Protein AF-A0A075KHK9-F1 (afdb_monomer_lite)

Radius of gyration: 20.4 Å; chains: 1; bounding box: 48×37×60 Å

pLDDT: mean 90.2, std 10.15, range [50.06, 98.31]

Structure (mmCIF, N/CA/C/O backbone):
data_AF-A0A075KHK9-F1
#
_entry.id   AF-A0A075KHK9-F1
#
loop_
_atom_site.group_PDB
_atom_site.id
_atom_site.type_symbol
_atom_site.label_atom_id
_atom_site.label_alt_id
_atom_site.label_comp_id
_atom_site.label_asym_id
_atom_site.label_entity_id
_atom_site.label_seq_id
_atom_site.pdbx_PDB_ins_code
_atom_site.Cartn_x
_atom_site.Cartn_y
_atom_site.Cartn_z
_atom_site.occupancy
_atom_site.B_iso_or_equiv
_atom_site.auth_seq_id
_atom_site.auth_comp_id
_atom_site.auth_asym_id
_atom_site.auth_atom_id
_atom_site.pdbx_PDB_model_num
ATOM 1 N N . MET A 1 1 ? -0.599 -3.038 -11.905 1.00 94.25 1 MET A N 1
ATOM 2 C CA . MET A 1 1 ? 0.008 -4.297 -12.374 1.00 94.25 1 MET A CA 1
ATOM 3 C C . MET A 1 1 ? 0.543 -5.056 -11.180 1.00 94.25 1 MET A C 1
ATOM 5 O O . MET A 1 1 ? 1.266 -4.478 -10.366 1.00 94.25 1 MET A O 1
ATOM 9 N N . LYS A 1 2 ? 0.221 -6.346 -11.103 1.00 96.31 2 LYS A N 1
ATOM 10 C CA . LYS A 1 2 ? 0.663 -7.258 -10.047 1.00 96.31 2 LYS A CA 1
ATOM 11 C C . LYS A 1 2 ? 1.317 -8.484 -10.666 1.00 96.31 2 LYS A C 1
ATOM 13 O O . LYS A 1 2 ? 0.835 -9.026 -11.661 1.00 96.31 2 LYS A O 1
ATOM 18 N N . ILE A 1 3 ? 2.416 -8.914 -10.074 1.00 96.44 3 ILE A N 1
ATOM 19 C CA . ILE A 1 3 ? 3.226 -10.038 -10.539 1.00 96.44 3 ILE A CA 1
ATOM 20 C C . ILE A 1 3 ? 3.495 -10.978 -9.376 1.00 96.44 3 ILE A C 1
ATOM 22 O O . ILE A 1 3 ? 3.516 -10.541 -8.232 1.00 96.44 3 ILE A O 1
ATOM 26 N N . LYS A 1 4 ? 3.714 -12.256 -9.648 1.00 96.31 4 LYS A N 1
ATOM 27 C CA . LYS A 1 4 ? 4.001 -13.257 -8.624 1.00 96.31 4 LYS A CA 1
ATOM 28 C C . LYS A 1 4 ? 5.329 -13.919 -8.902 1.00 96.31 4 LYS A C 1
ATOM 30 O O . LYS A 1 4 ? 5.620 -14.288 -10.035 1.00 96.31 4 LYS A O 1
ATOM 35 N N . TYR A 1 5 ? 6.152 -14.020 -7.867 1.00 95.25 5 TYR A N 1
ATOM 36 C CA . TYR A 1 5 ? 7.482 -14.599 -7.988 1.00 95.25 5 TYR A CA 1
ATOM 37 C C . TYR A 1 5 ? 7.379 -16.120 -8.155 1.00 95.25 5 TYR A C 1
ATOM 39 O O . TYR A 1 5 ? 6.752 -16.801 -7.338 1.00 95.25 5 TYR A O 1
ATOM 47 N N . ILE A 1 6 ? 7.954 -16.645 -9.240 1.00 92.62 6 ILE A N 1
ATOM 48 C CA . ILE A 1 6 ? 7.853 -18.066 -9.626 1.00 92.62 6 ILE A CA 1
ATOM 49 C C . ILE A 1 6 ? 9.203 -18.767 -9.719 1.00 92.62 6 ILE A C 1
ATOM 51 O O . ILE A 1 6 ? 9.243 -19.993 -9.791 1.00 92.62 6 ILE A O 1
ATOM 55 N N . ASP A 1 7 ? 10.295 -18.010 -9.758 1.00 78.50 7 ASP A N 1
ATOM 56 C CA . ASP A 1 7 ? 11.614 -18.578 -9.982 1.00 78.50 7 ASP A CA 1
ATOM 57 C C . ASP A 1 7 ? 12.292 -18.941 -8.653 1.00 78.50 7 ASP A C 1
ATOM 59 O O . ASP A 1 7 ? 12.221 -18.214 -7.672 1.00 78.50 7 ASP A O 1
ATOM 63 N N . SER A 1 8 ? 12.964 -20.084 -8.616 1.00 63.59 8 SER A N 1
ATOM 64 C CA . SER A 1 8 ? 13.770 -20.541 -7.487 1.00 63.59 8 SER A CA 1
ATOM 65 C C . SER A 1 8 ? 15.160 -20.976 -7.948 1.00 63.59 8 SER A C 1
ATOM 67 O O . SER A 1 8 ? 15.730 -21.894 -7.358 1.00 63.59 8 SER A O 1
ATOM 69 N N . ASN A 1 9 ? 15.703 -20.350 -9.004 1.00 63.59 9 ASN A N 1
ATOM 70 C CA . ASN A 1 9 ? 17.004 -20.623 -9.642 1.00 63.59 9 ASN A CA 1
ATOM 71 C C . ASN A 1 9 ? 18.247 -20.508 -8.716 1.00 63.59 9 ASN A C 1
ATOM 73 O O . ASN A 1 9 ? 19.363 -20.280 -9.181 1.00 63.59 9 ASN A O 1
ATOM 77 N N . GLY A 1 10 ? 18.092 -20.658 -7.398 1.00 57.44 10 GLY A N 1
ATOM 78 C CA . GLY A 1 10 ? 19.170 -20.781 -6.420 1.00 57.44 10 GLY A CA 1
ATOM 79 C C . GLY A 1 10 ? 19.895 -19.475 -6.110 1.00 57.44 10 GLY A C 1
ATOM 80 O O . GLY A 1 10 ? 20.864 -19.493 -5.357 1.00 57.44 10 GLY A O 1
ATOM 81 N N . LYS A 1 11 ? 19.450 -18.346 -6.674 1.00 67.62 11 LYS A N 1
ATOM 82 C CA . LYS A 1 11 ? 19.928 -17.019 -6.279 1.00 67.62 11 LYS A CA 1
ATOM 83 C C . LYS A 1 11 ? 19.169 -16.571 -5.038 1.00 67.62 11 LYS A C 1
ATOM 85 O O . LYS A 1 11 ? 17.941 -16.550 -5.049 1.00 67.62 11 LYS A O 1
ATOM 90 N N . GLU A 1 12 ? 19.904 -16.189 -4.000 1.00 68.75 12 GLU A N 1
ATOM 91 C CA . GLU A 1 12 ? 19.343 -15.465 -2.862 1.00 68.75 12 GLU A CA 1
ATOM 92 C C . GLU A 1 12 ? 18.825 -14.113 -3.365 1.00 68.75 12 GLU A C 1
ATOM 94 O O . GLU A 1 12 ? 19.591 -13.196 -3.666 1.00 68.75 12 GLU A O 1
ATOM 99 N N . LEU A 1 13 ? 17.509 -14.032 -3.544 1.00 84.31 13 LEU A N 1
ATOM 100 C CA . LEU A 1 13 ? 16.782 -12.798 -3.795 1.00 84.31 13 LEU A CA 1
ATOM 101 C C . LEU A 1 13 ? 15.923 -12.523 -2.565 1.00 84.31 13 LEU A C 1
ATOM 103 O O . LEU A 1 13 ? 15.376 -13.455 -1.978 1.00 84.31 13 LEU A O 1
ATOM 107 N N . ASN A 1 14 ? 15.745 -11.248 -2.221 1.00 92.00 14 ASN A N 1
ATOM 108 C CA . ASN A 1 14 ? 14.880 -10.824 -1.112 1.00 92.00 14 ASN A CA 1
ATOM 109 C C . ASN A 1 14 ? 13.402 -10.869 -1.545 1.00 92.00 14 ASN A C 1
ATOM 111 O O . ASN A 1 14 ? 12.681 -9.877 -1.456 1.00 92.00 14 ASN A O 1
ATOM 115 N N . LEU A 1 15 ? 12.995 -12.003 -2.125 1.00 92.56 15 LEU A N 1
ATOM 116 C CA . LEU A 1 15 ? 11.676 -12.290 -2.669 1.00 92.56 15 LEU A CA 1
ATOM 117 C C . LEU A 1 15 ? 11.212 -13.666 -2.188 1.00 92.56 15 LEU A C 1
ATOM 119 O O . LEU A 1 15 ? 11.899 -14.674 -2.358 1.00 92.56 15 LEU A O 1
ATOM 123 N N . THR A 1 16 ? 10.008 -13.710 -1.642 1.00 92.25 16 THR A N 1
ATOM 124 C CA . THR A 1 16 ? 9.354 -14.913 -1.147 1.00 92.25 16 THR A CA 1
ATOM 125 C C . THR A 1 16 ? 8.685 -15.633 -2.308 1.00 92.25 16 THR A C 1
ATOM 127 O O . THR A 1 16 ? 7.884 -15.053 -3.048 1.00 92.25 16 THR A O 1
ATOM 130 N N . LEU A 1 17 ? 9.006 -16.917 -2.479 1.00 92.62 17 LEU A N 1
ATOM 131 C CA . LEU A 1 17 ? 8.424 -17.746 -3.533 1.00 92.62 17 LEU A CA 1
ATOM 132 C C . LEU A 1 17 ? 6.891 -17.721 -3.456 1.00 92.62 17 LEU A C 1
ATOM 134 O O . LEU A 1 17 ? 6.313 -17.849 -2.380 1.00 92.62 17 LEU A O 1
ATOM 138 N N . HIS A 1 18 ? 6.243 -17.553 -4.608 1.00 92.38 18 HIS A N 1
ATOM 139 C CA . HIS A 1 18 ? 4.790 -17.452 -4.769 1.00 92.38 18 HIS A CA 1
ATOM 140 C C . HIS A 1 18 ? 4.114 -16.226 -4.146 1.00 92.38 18 HIS A C 1
ATOM 142 O O . HIS A 1 18 ? 2.893 -16.105 -4.257 1.00 92.38 18 HIS A O 1
ATOM 148 N N . LYS A 1 19 ? 4.872 -15.287 -3.573 1.00 92.69 19 LYS A N 1
ATOM 149 C CA . LYS A 1 19 ? 4.326 -14.006 -3.133 1.00 92.69 19 LYS A CA 1
ATOM 150 C C . LYS A 1 19 ? 4.042 -13.095 -4.330 1.00 92.69 19 LYS A C 1
ATOM 152 O O . LYS A 1 19 ? 4.795 -13.070 -5.310 1.00 92.69 19 LYS A O 1
ATOM 157 N N . SER A 1 20 ? 2.941 -12.356 -4.229 1.00 95.44 20 SER A N 1
ATOM 158 C CA . SER A 1 20 ? 2.556 -11.317 -5.182 1.00 95.44 20 SER A CA 1
ATOM 159 C C . SER A 1 20 ? 3.185 -9.973 -4.813 1.00 95.44 20 SER A C 1
ATOM 161 O O . SER A 1 20 ? 3.276 -9.615 -3.641 1.00 95.44 20 SER A O 1
ATOM 163 N N . TYR A 1 21 ? 3.580 -9.213 -5.827 1.00 96.38 21 TYR A N 1
ATOM 164 C CA . TYR A 1 21 ? 4.214 -7.906 -5.718 1.00 96.38 21 TYR A CA 1
ATOM 165 C C . TYR A 1 21 ? 3.554 -6.923 -6.682 1.00 96.38 21 TYR A C 1
ATOM 167 O O . TYR A 1 21 ? 3.241 -7.261 -7.827 1.00 96.38 21 TYR A O 1
ATOM 175 N N . ILE A 1 22 ? 3.373 -5.685 -6.229 1.00 97.19 22 ILE A N 1
ATOM 176 C CA . ILE A 1 22 ? 2.902 -4.582 -7.070 1.00 97.19 22 ILE A CA 1
ATOM 177 C C . ILE A 1 22 ? 4.103 -3.974 -7.799 1.00 97.19 22 ILE A C 1
ATOM 179 O O . ILE A 1 22 ? 5.141 -3.695 -7.195 1.00 97.19 22 ILE A O 1
ATOM 183 N N . VAL A 1 23 ? 3.961 -3.774 -9.108 1.00 97.50 23 VAL A N 1
ATOM 184 C CA . VAL A 1 23 ? 4.994 -3.154 -9.947 1.00 97.50 23 VAL A CA 1
ATOM 185 C C . VAL A 1 23 ? 4.845 -1.635 -9.890 1.00 97.50 23 VAL A C 1
ATOM 187 O O . VAL A 1 23 ? 3.759 -1.119 -10.133 1.00 97.50 23 VAL A O 1
ATOM 190 N N . PHE A 1 24 ? 5.938 -0.919 -9.620 1.00 97.56 24 PHE A N 1
ATOM 191 C CA . PHE A 1 24 ? 5.999 0.549 -9.629 1.00 97.56 24 PHE A CA 1
ATOM 192 C C . PHE A 1 24 ? 6.528 1.118 -10.947 1.00 97.56 24 PHE A C 1
ATOM 194 O O . PHE A 1 24 ? 6.178 2.233 -11.322 1.00 97.56 24 PHE A O 1
ATOM 201 N N . ALA A 1 25 ? 7.376 0.367 -11.653 1.00 96.12 25 ALA A N 1
ATOM 202 C CA . ALA A 1 25 ? 7.873 0.747 -12.970 1.00 96.12 25 ALA A CA 1
ATOM 203 C C . ALA A 1 25 ? 8.249 -0.477 -13.809 1.00 96.12 25 ALA A C 1
ATOM 205 O O . ALA A 1 25 ? 8.756 -1.473 -13.288 1.00 96.12 25 ALA A O 1
ATOM 206 N N . MET A 1 26 ? 8.049 -0.364 -15.120 1.00 94.69 26 MET A N 1
ATOM 207 C CA . MET A 1 26 ? 8.590 -1.276 -16.124 1.00 94.69 26 MET A CA 1
ATOM 208 C C . MET A 1 26 ? 9.718 -0.578 -16.878 1.00 94.69 26 MET A C 1
ATOM 210 O O . MET A 1 26 ? 9.526 0.513 -17.418 1.00 94.69 26 MET A O 1
ATOM 214 N N . GLU A 1 27 ? 10.886 -1.207 -16.931 1.00 92.25 27 GLU A N 1
ATOM 215 C CA . GLU A 1 27 ? 12.076 -0.669 -17.585 1.00 92.25 27 GLU A CA 1
ATOM 216 C C . GLU A 1 27 ? 12.495 -1.567 -18.745 1.00 92.25 27 GLU A C 1
ATOM 218 O O . GLU A 1 27 ? 12.683 -2.769 -18.569 1.00 92.25 27 GLU A O 1
ATOM 223 N N . PHE A 1 28 ? 12.667 -0.971 -19.924 1.00 89.69 28 PHE A N 1
ATOM 224 C CA . PHE A 1 28 ? 13.007 -1.658 -21.164 1.00 89.69 28 PHE A CA 1
ATOM 225 C C . PHE A 1 28 ? 14.364 -1.172 -21.670 1.00 89.69 28 PHE A C 1
ATOM 227 O O . PHE A 1 28 ? 14.582 0.038 -21.773 1.00 89.69 28 PHE A O 1
ATOM 234 N N . SER A 1 29 ? 15.260 -2.096 -22.023 1.00 83.50 29 SER A N 1
ATOM 235 C CA . SER A 1 29 ? 16.582 -1.784 -22.585 1.00 83.50 29 SER A CA 1
ATOM 236 C C . SER A 1 29 ? 16.831 -2.572 -23.865 1.00 83.50 29 SER A C 1
ATOM 238 O O . SER A 1 29 ? 17.019 -3.783 -23.833 1.00 83.50 29 SER A O 1
ATOM 240 N N . ASN A 1 30 ? 16.892 -1.878 -25.001 1.00 69.94 30 ASN A N 1
ATOM 241 C CA . ASN A 1 30 ? 17.124 -2.458 -26.326 1.00 69.94 30 ASN A CA 1
ATOM 242 C C . ASN A 1 30 ? 18.604 -2.500 -26.736 1.00 69.94 30 ASN A C 1
ATOM 244 O O . ASN A 1 30 ? 18.934 -2.449 -27.921 1.00 69.94 30 ASN A O 1
ATOM 248 N N . ASN A 1 31 ? 19.518 -2.557 -25.765 1.00 63.91 31 ASN A N 1
ATOM 249 C CA . ASN A 1 31 ? 20.934 -2.739 -26.065 1.00 63.91 31 ASN A CA 1
ATOM 250 C C . ASN A 1 31 ? 21.206 -4.213 -26.393 1.00 63.91 31 ASN A C 1
ATOM 252 O O . ASN A 1 31 ? 21.195 -5.081 -25.525 1.00 63.91 31 ASN A O 1
ATOM 256 N N . SER A 1 32 ? 21.475 -4.471 -27.671 1.00 53.25 32 SER A N 1
ATOM 257 C CA . SER A 1 32 ? 21.630 -5.780 -28.320 1.00 53.25 32 SER A CA 1
ATOM 258 C C . SER A 1 32 ? 22.858 -6.607 -27.891 1.00 53.25 32 SER A C 1
ATOM 260 O O . SER A 1 32 ? 23.344 -7.420 -28.673 1.00 53.25 32 SER A O 1
ATOM 262 N N . SER A 1 33 ? 23.413 -6.396 -26.696 1.00 53.84 33 SER A N 1
ATOM 263 C CA . SER A 1 33 ? 24.702 -6.976 -26.285 1.00 53.84 33 SER A CA 1
ATOM 264 C C . SER A 1 33 ? 24.756 -7.534 -24.860 1.00 53.84 33 SER A C 1
ATOM 266 O O . SER A 1 33 ? 25.795 -8.066 -24.476 1.00 53.84 33 SER A O 1
ATOM 268 N N . VAL A 1 34 ? 23.665 -7.502 -24.088 1.00 50.06 34 VAL A N 1
ATOM 269 C CA . VAL A 1 34 ? 23.621 -8.141 -22.762 1.00 50.06 34 VAL A CA 1
ATOM 270 C C . VAL A 1 34 ? 22.380 -9.024 -22.672 1.00 50.06 34 VAL A C 1
ATOM 272 O O . VAL A 1 34 ? 21.254 -8.545 -22.722 1.00 50.06 34 VAL A O 1
ATOM 275 N N . SER A 1 35 ? 22.629 -10.331 -22.625 1.00 51.56 35 SER A N 1
ATOM 276 C CA . SER A 1 35 ? 21.723 -11.428 -22.263 1.00 51.56 35 SER A CA 1
ATOM 277 C C . SER A 1 35 ? 20.336 -11.037 -21.725 1.00 51.56 35 SER A C 1
ATOM 279 O O . SER A 1 35 ? 20.241 -10.550 -20.605 1.00 51.56 35 SER A O 1
ATOM 281 N N . GLY A 1 36 ? 19.277 -11.356 -22.479 1.00 51.38 36 GLY A N 1
ATOM 282 C CA . GLY A 1 36 ? 17.981 -11.876 -21.996 1.00 51.38 36 GLY A CA 1
ATOM 283 C C . GLY A 1 36 ? 17.091 -11.044 -21.056 1.00 51.38 36 GLY A C 1
ATOM 284 O O . GLY A 1 36 ? 15.901 -11.324 -20.981 1.00 51.38 36 GLY A O 1
ATOM 285 N N . GLU A 1 37 ? 17.595 -10.018 -20.377 1.00 62.00 37 GLU A N 1
ATOM 286 C CA . GLU A 1 37 ? 16.864 -9.237 -19.368 1.00 62.00 37 GLU A CA 1
ATOM 287 C C . GLU A 1 37 ? 16.372 -7.904 -19.954 1.00 62.00 37 GLU A C 1
ATOM 289 O O . GLU A 1 37 ? 16.631 -6.826 -19.418 1.00 62.00 37 GLU A O 1
ATOM 294 N N . TYR A 1 38 ? 15.686 -7.980 -21.100 1.00 79.44 38 TYR A N 1
ATOM 295 C CA . TYR A 1 38 ? 15.174 -6.819 -21.847 1.00 79.44 38 TYR A CA 1
ATOM 296 C C . TYR A 1 38 ? 14.177 -5.982 -21.035 1.00 79.44 38 TYR A C 1
ATOM 298 O O . TYR A 1 38 ? 14.082 -4.774 -21.245 1.00 79.44 38 TYR A O 1
ATOM 306 N N . ILE A 1 39 ? 13.450 -6.629 -20.119 1.00 89.31 39 ILE A N 1
ATOM 307 C CA . ILE A 1 39 ? 12.389 -6.036 -19.305 1.00 89.31 39 ILE A CA 1
ATOM 308 C C . ILE A 1 39 ? 12.718 -6.257 -17.835 1.00 89.31 39 ILE A C 1
ATOM 310 O O . ILE A 1 39 ? 12.965 -7.392 -17.412 1.00 89.31 39 ILE A O 1
ATOM 314 N N . LYS A 1 40 ? 12.670 -5.182 -17.053 1.00 92.94 40 LYS A N 1
ATOM 315 C CA . LYS A 1 40 ? 12.768 -5.232 -15.597 1.00 92.94 40 LYS A CA 1
ATOM 316 C C . LYS A 1 40 ? 11.520 -4.650 -14.957 1.00 92.94 40 LYS A C 1
ATOM 318 O O . LYS A 1 40 ? 11.015 -3.618 -15.393 1.00 92.94 40 LYS A O 1
ATOM 323 N N . PHE A 1 41 ? 11.054 -5.307 -13.905 1.00 95.50 41 PHE A N 1
ATOM 324 C CA . PHE A 1 41 ? 10.005 -4.813 -13.029 1.00 95.50 41 PHE A CA 1
ATOM 325 C C . PHE A 1 41 ? 10.632 -4.263 -11.765 1.00 95.50 41 PHE A C 1
ATOM 327 O O . PHE A 1 41 ? 11.371 -4.958 -11.072 1.00 95.50 41 PHE A O 1
ATOM 334 N N . ARG A 1 42 ? 10.333 -3.007 -11.460 1.00 96.75 42 ARG A N 1
ATOM 335 C CA . ARG A 1 42 ? 10.722 -2.392 -10.202 1.00 96.75 42 ARG A CA 1
ATOM 336 C C . ARG A 1 42 ? 9.587 -2.511 -9.203 1.00 96.75 42 ARG A C 1
ATOM 338 O O . ARG A 1 42 ? 8.468 -2.095 -9.492 1.00 96.75 42 ARG A O 1
ATOM 345 N N . LEU A 1 43 ? 9.892 -3.075 -8.045 1.00 97.12 43 LEU A N 1
ATOM 346 C CA . LEU A 1 43 ? 8.940 -3.411 -6.987 1.00 97.12 43 LEU A CA 1
ATOM 347 C C . LEU A 1 43 ? 9.593 -3.218 -5.615 1.00 97.12 43 LEU A C 1
ATOM 349 O O . LEU A 1 43 ? 10.812 -3.052 -5.529 1.00 97.12 43 LEU A O 1
ATOM 353 N N . GLN A 1 44 ? 8.784 -3.246 -4.557 1.00 96.88 44 GLN A N 1
ATOM 354 C CA . GLN A 1 44 ? 9.271 -3.317 -3.180 1.00 96.88 44 GLN A CA 1
ATOM 355 C C . GLN A 1 44 ? 9.486 -4.779 -2.801 1.00 96.88 44 GLN A C 1
ATOM 357 O O . GLN A 1 44 ? 8.551 -5.573 -2.873 1.00 96.88 44 GLN A O 1
ATOM 362 N N . ASN A 1 45 ? 10.714 -5.128 -2.436 1.00 95.19 45 ASN A N 1
ATOM 363 C CA . ASN A 1 45 ? 11.077 -6.483 -2.043 1.00 95.19 45 ASN A CA 1
ATOM 364 C C . ASN A 1 45 ? 10.776 -6.739 -0.550 1.00 95.19 45 ASN A C 1
ATOM 366 O O . ASN A 1 45 ? 10.254 -5.864 0.144 1.00 95.19 45 ASN A O 1
ATOM 370 N N . ASP A 1 46 ? 11.083 -7.935 -0.049 1.00 93.00 46 ASP A N 1
ATOM 371 C CA . ASP A 1 46 ? 10.739 -8.323 1.327 1.00 93.00 46 ASP A CA 1
ATOM 372 C C . ASP A 1 46 ? 11.548 -7.579 2.406 1.00 93.00 46 ASP A C 1
ATOM 374 O O . ASP A 1 46 ? 11.080 -7.469 3.538 1.00 93.00 46 ASP A O 1
ATOM 378 N N . ASP A 1 47 ? 12.682 -6.977 2.028 1.00 93.31 47 ASP A N 1
ATOM 379 C CA . ASP A 1 47 ? 13.496 -6.076 2.862 1.00 93.31 47 ASP A CA 1
ATOM 380 C C . ASP A 1 47 ? 13.067 -4.606 2.728 1.00 93.31 47 ASP A C 1
ATOM 382 O O . ASP A 1 47 ? 13.828 -3.683 3.023 1.00 93.31 47 ASP A O 1
ATOM 386 N N . ASN A 1 48 ? 11.861 -4.360 2.215 1.00 91.62 48 ASN A N 1
ATOM 387 C CA . ASN A 1 48 ? 11.307 -3.033 1.963 1.00 91.62 48 ASN A CA 1
ATOM 388 C C . ASN A 1 48 ? 12.105 -2.164 0.973 1.00 91.62 48 ASN A C 1
ATOM 390 O O . ASN A 1 48 ? 11.816 -0.973 0.849 1.00 91.62 48 ASN A O 1
ATOM 394 N N . SER A 1 49 ? 13.042 -2.737 0.217 1.00 94.75 49 SER A N 1
ATOM 395 C CA . SER A 1 49 ? 13.850 -2.009 -0.765 1.00 94.75 49 SER A CA 1
ATOM 396 C C . SER A 1 49 ? 13.157 -1.936 -2.125 1.00 94.75 49 SER A C 1
ATOM 398 O O . SER A 1 49 ? 12.636 -2.934 -2.625 1.00 94.75 49 SER A O 1
ATOM 400 N N . ILE A 1 50 ? 13.187 -0.760 -2.761 1.00 97.00 50 ILE A N 1
ATOM 401 C CA . ILE A 1 50 ? 12.645 -0.560 -4.113 1.00 97.00 50 ILE A CA 1
ATOM 402 C C . ILE A 1 50 ? 13.740 -0.832 -5.137 1.00 97.00 50 ILE A C 1
ATOM 404 O O . ILE A 1 50 ? 14.630 -0.001 -5.303 1.00 97.00 50 ILE A O 1
ATOM 408 N N . VAL A 1 51 ? 13.704 -1.965 -5.839 1.00 95.12 51 VAL A N 1
ATOM 409 C CA . VAL A 1 51 ? 14.774 -2.362 -6.776 1.00 95.12 51 VAL A CA 1
ATOM 410 C C . VAL A 1 51 ? 14.217 -3.053 -8.030 1.00 95.12 51 VAL A C 1
ATOM 412 O O . VAL A 1 51 ? 13.106 -3.588 -7.994 1.00 95.12 51 VAL A O 1
ATOM 415 N N . PRO A 1 52 ? 14.938 -3.011 -9.170 1.00 94.25 52 PRO A N 1
ATOM 416 C CA . PRO A 1 52 ? 14.498 -3.645 -10.405 1.00 94.25 52 PRO A CA 1
ATOM 417 C C . PRO A 1 52 ? 14.904 -5.125 -10.448 1.00 94.25 52 PRO A C 1
ATOM 419 O O . PRO A 1 52 ? 16.064 -5.468 -10.226 1.00 94.25 52 PRO A O 1
ATOM 422 N N . TYR A 1 53 ? 13.967 -5.986 -10.831 1.00 92.75 53 TYR A N 1
ATOM 423 C CA . TYR A 1 53 ? 14.172 -7.415 -11.051 1.00 92.75 53 TYR A CA 1
ATOM 424 C C . TYR A 1 53 ? 13.851 -7.797 -12.501 1.00 92.75 53 TYR A C 1
ATOM 426 O O . TYR A 1 53 ? 12.953 -7.201 -13.098 1.00 92.75 53 TYR A O 1
ATOM 434 N N . PRO A 1 54 ? 14.539 -8.787 -13.094 1.00 92.06 54 PRO A N 1
ATOM 435 C CA . PRO A 1 54 ? 14.194 -9.294 -14.421 1.00 92.06 54 PRO A CA 1
ATOM 436 C C . PRO A 1 54 ? 12.748 -9.799 -14.480 1.00 92.06 54 PRO A C 1
ATOM 438 O O . PRO A 1 54 ? 12.321 -10.573 -13.625 1.00 92.06 54 PRO A O 1
ATOM 441 N N . ALA A 1 55 ? 12.001 -9.405 -15.514 1.00 92.00 55 ALA A N 1
ATOM 442 C CA . ALA A 1 55 ? 10.601 -9.803 -15.680 1.00 92.00 55 ALA A CA 1
ATOM 443 C C . ALA A 1 55 ? 10.415 -11.327 -15.798 1.00 92.00 55 ALA A C 1
ATOM 445 O O . ALA A 1 55 ? 9.372 -11.849 -15.424 1.00 92.00 55 ALA A O 1
ATOM 446 N N . SER A 1 56 ? 11.441 -12.048 -16.266 1.00 90.69 56 SER A N 1
ATOM 447 C CA . SER A 1 56 ? 11.444 -13.510 -16.403 1.00 90.69 56 SER A CA 1
ATOM 448 C C . SER A 1 56 ? 11.315 -14.274 -15.082 1.00 90.69 56 SER A C 1
ATOM 450 O O . SER A 1 56 ? 11.060 -15.472 -15.113 1.00 90.69 56 SER A O 1
ATOM 452 N N . LEU A 1 57 ? 11.504 -13.608 -13.938 1.00 92.12 57 LEU A N 1
ATOM 453 C CA . LEU A 1 57 ? 11.369 -14.218 -12.612 1.00 92.12 57 LEU A CA 1
ATOM 454 C C . LEU A 1 57 ? 9.909 -14.340 -12.145 1.00 92.12 57 LEU A C 1
ATOM 456 O O . LEU A 1 57 ? 9.651 -14.902 -11.077 1.00 92.12 57 LEU A O 1
ATOM 460 N N . PHE A 1 58 ? 8.962 -13.780 -12.902 1.00 94.00 58 PHE A N 1
ATOM 461 C CA . PHE A 1 58 ? 7.594 -13.590 -12.445 1.00 94.00 58 PHE A CA 1
ATOM 462 C C . PHE A 1 58 ? 6.552 -14.082 -13.448 1.00 94.00 58 PHE A C 1
ATOM 464 O O . PHE A 1 58 ? 6.737 -13.996 -14.661 1.00 94.00 58 PHE A O 1
ATOM 471 N N . GLU A 1 59 ? 5.409 -14.519 -12.923 1.00 95.94 59 GLU A N 1
ATOM 472 C CA . GLU A 1 59 ? 4.155 -14.618 -13.671 1.00 95.94 59 GLU A CA 1
ATOM 473 C C . GLU A 1 59 ? 3.313 -13.351 -13.460 1.00 95.94 59 GLU A C 1
ATOM 475 O O . GLU A 1 59 ? 3.380 -12.712 -12.407 1.00 95.94 59 GLU A O 1
ATOM 480 N N . ILE A 1 60 ? 2.515 -12.965 -14.457 1.00 96.06 60 ILE A N 1
ATOM 481 C CA . ILE A 1 60 ? 1.603 -11.821 -14.337 1.00 96.06 60 ILE A CA 1
ATOM 482 C C . ILE A 1 60 ? 0.327 -12.286 -13.630 1.00 96.06 60 ILE A C 1
ATOM 484 O O . ILE A 1 60 ? -0.344 -13.198 -14.102 1.00 96.06 60 ILE A O 1
ATOM 488 N N . VAL A 1 61 ? -0.010 -11.635 -12.514 1.00 96.31 61 VAL A N 1
ATOM 489 C CA . VAL A 1 61 ? -1.257 -11.860 -11.758 1.00 96.31 61 VAL A CA 1
ATOM 490 C C . VAL A 1 61 ? -2.341 -10.874 -12.193 1.00 96.31 61 VAL A C 1
ATOM 492 O O . VAL A 1 61 ? -3.512 -11.227 -12.272 1.00 96.31 61 VAL A O 1
ATOM 495 N N . SER A 1 62 ? -1.944 -9.634 -12.474 1.00 95.38 62 SER A N 1
ATOM 496 C CA . SER A 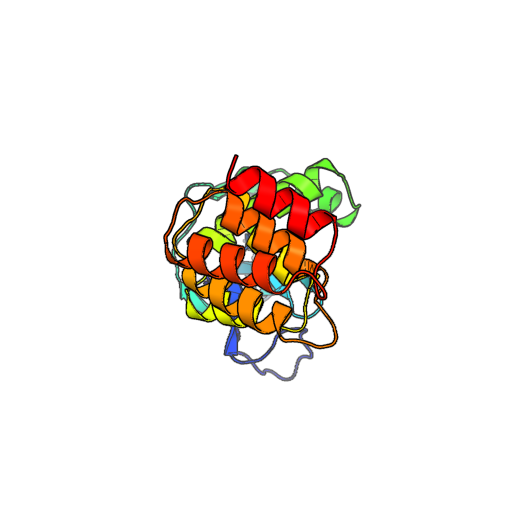1 62 ? -2.805 -8.554 -12.959 1.00 95.38 62 SER A CA 1
ATOM 497 C C . SER A 1 62 ? -2.010 -7.723 -13.959 1.00 95.38 62 SER A C 1
ATOM 499 O O . SER A 1 62 ? -0.974 -7.152 -13.608 1.00 95.38 62 SER A O 1
ATOM 501 N N . ASP A 1 63 ? -2.482 -7.656 -15.202 1.00 93.44 63 ASP A N 1
ATOM 502 C CA . ASP A 1 63 ? -1.899 -6.862 -16.290 1.00 93.44 63 ASP A CA 1
ATOM 503 C C . ASP A 1 63 ? -2.460 -5.431 -16.358 1.00 93.44 63 ASP A C 1
ATOM 505 O O . ASP A 1 63 ? -2.049 -4.634 -17.205 1.00 93.44 63 ASP A O 1
ATOM 509 N N . LYS A 1 64 ? -3.359 -5.073 -15.433 1.00 92.56 64 LYS A N 1
ATOM 510 C CA . LYS A 1 64 ? -3.934 -3.734 -15.319 1.00 92.56 64 LYS A CA 1
ATOM 511 C C . LYS A 1 64 ? -2.829 -2.698 -15.106 1.00 92.56 64 LYS A C 1
ATOM 513 O O . LYS A 1 64 ? -2.016 -2.807 -14.187 1.00 92.56 64 LYS A O 1
ATOM 518 N N . LEU A 1 65 ? -2.815 -1.655 -15.928 1.00 89.75 65 LEU A N 1
ATOM 519 C CA . LEU A 1 65 ? -2.011 -0.457 -15.688 1.00 89.75 65 LEU A CA 1
ATOM 520 C C . LEU A 1 65 ? -2.897 0.606 -15.037 1.00 89.75 65 LEU A C 1
ATOM 522 O O . LEU A 1 65 ? -4.041 0.789 -15.460 1.00 89.75 65 LEU A O 1
ATOM 526 N N . SER A 1 66 ? -2.381 1.297 -14.018 1.00 91.38 66 SER A N 1
ATOM 527 C CA . SER A 1 66 ? -3.106 2.426 -13.424 1.00 91.38 66 SER A CA 1
ATOM 528 C C . SER A 1 66 ? -3.225 3.557 -14.442 1.00 91.38 66 SER A C 1
ATOM 530 O O . SER A 1 66 ? -2.354 3.739 -15.297 1.00 91.38 66 SER A O 1
ATOM 532 N N . SER A 1 67 ? -4.293 4.347 -14.341 1.00 89.94 67 SER A N 1
ATOM 533 C CA . SER A 1 67 ? -4.543 5.480 -15.238 1.00 89.94 67 SER A CA 1
ATOM 534 C C . SER A 1 67 ? -3.461 6.562 -15.185 1.00 89.94 67 SER A C 1
ATOM 536 O O . SER A 1 67 ? -3.411 7.408 -16.074 1.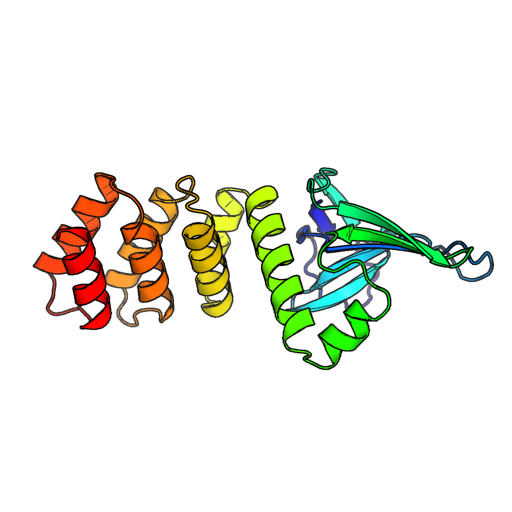00 89.94 67 SER A O 1
ATOM 538 N N . THR A 1 68 ? -2.608 6.559 -14.158 1.00 93.12 68 THR A N 1
ATOM 539 C CA . THR A 1 68 ? -1.488 7.502 -14.021 1.00 93.12 68 THR A CA 1
ATOM 540 C C . THR A 1 68 ? -0.247 7.081 -14.806 1.00 93.12 68 THR A C 1
ATOM 542 O O . THR A 1 68 ? 0.697 7.862 -14.914 1.00 93.12 68 THR A O 1
ATOM 545 N N . TRP A 1 69 ? -0.210 5.863 -15.354 1.00 95.62 69 TRP A N 1
ATOM 546 C CA . TRP A 1 69 ? 0.974 5.341 -16.029 1.00 95.62 69 TRP A CA 1
ATOM 547 C C . TRP A 1 69 ? 1.168 5.994 -17.391 1.00 95.62 69 TRP A C 1
ATOM 549 O O . TRP A 1 69 ? 0.259 6.037 -18.219 1.00 95.62 69 TRP A O 1
ATOM 559 N N . ILE A 1 70 ? 2.395 6.443 -17.647 1.00 95.19 70 ILE A N 1
ATOM 560 C CA . ILE A 1 70 ? 2.797 7.018 -18.926 1.00 95.19 70 ILE A CA 1
ATOM 561 C C . ILE A 1 70 ? 3.999 6.274 -19.499 1.00 95.19 70 ILE A C 1
ATOM 563 O O . ILE A 1 70 ? 4.836 5.736 -18.775 1.00 95.19 70 ILE A O 1
ATOM 567 N N . PHE A 1 71 ? 4.085 6.263 -20.826 1.00 92.31 71 PHE A N 1
ATOM 568 C CA . PHE A 1 71 ? 5.270 5.818 -21.546 1.00 92.31 71 PHE A CA 1
ATOM 569 C C . PHE A 1 71 ? 6.251 6.983 -21.684 1.00 92.31 71 PHE A C 1
ATOM 571 O O . PHE A 1 71 ? 5.878 8.058 -22.158 1.00 92.31 71 PHE A O 1
ATOM 578 N N . ASN A 1 72 ? 7.511 6.758 -21.323 1.00 88.31 72 ASN A N 1
ATOM 579 C CA . ASN A 1 72 ? 8.576 7.738 -21.480 1.00 88.31 72 ASN A CA 1
ATOM 580 C C . ASN A 1 72 ? 9.821 7.098 -22.102 1.00 88.31 72 ASN A C 1
ATOM 582 O O . ASN A 1 72 ? 10.330 6.073 -21.648 1.00 88.31 72 ASN A O 1
ATOM 586 N N . GLN A 1 73 ? 10.324 7.729 -23.158 1.00 84.56 73 GLN A N 1
ATOM 587 C CA . GLN A 1 73 ? 11.569 7.350 -23.801 1.00 84.56 73 GLN A CA 1
ATOM 588 C C . GLN A 1 73 ? 12.732 8.135 -23.178 1.00 84.56 73 GLN A C 1
ATOM 590 O O . GLN A 1 73 ? 12.956 9.295 -23.520 1.00 84.56 73 GLN A O 1
ATOM 595 N N . LYS A 1 74 ? 13.517 7.484 -22.310 1.00 74.94 74 LYS A N 1
ATOM 596 C CA . LYS A 1 74 ? 14.693 8.105 -21.676 1.00 74.94 74 LYS A CA 1
ATOM 597 C C . LYS A 1 74 ? 15.821 8.335 -22.679 1.00 74.94 74 LYS A C 1
ATOM 599 O O . LYS A 1 74 ? 16.472 9.375 -22.679 1.00 74.94 74 LYS A O 1
ATOM 604 N N . THR A 1 75 ? 16.091 7.338 -23.520 1.00 79.38 75 THR A N 1
ATOM 605 C CA . THR A 1 75 ? 17.102 7.406 -24.587 1.00 79.38 75 THR A CA 1
ATOM 606 C C . THR A 1 75 ? 16.622 6.633 -25.813 1.00 79.38 75 THR A C 1
ATOM 608 O O . THR A 1 75 ? 15.572 5.997 -25.793 1.00 79.38 75 THR A O 1
ATOM 611 N N . LYS A 1 76 ? 17.408 6.628 -26.899 1.00 79.56 76 LYS A N 1
ATOM 612 C CA . LYS A 1 76 ? 17.078 5.866 -28.115 1.00 79.56 76 LYS A CA 1
ATOM 613 C C . LYS A 1 76 ? 16.770 4.384 -27.843 1.00 79.56 76 LYS A C 1
ATOM 615 O O . LYS A 1 76 ? 15.954 3.825 -28.561 1.00 79.56 76 LYS A O 1
ATOM 620 N N . ASN A 1 77 ? 17.384 3.788 -26.817 1.00 82.00 77 ASN A N 1
ATOM 621 C CA . ASN A 1 77 ? 17.268 2.359 -26.519 1.00 82.00 77 ASN A CA 1
ATOM 622 C C . ASN A 1 77 ? 16.665 2.059 -25.139 1.00 82.00 77 ASN A C 1
ATOM 624 O O . ASN A 1 77 ? 16.474 0.888 -24.834 1.00 82.00 77 ASN A O 1
ATOM 628 N N . ASN A 1 78 ? 16.385 3.073 -24.315 1.00 83.62 78 ASN A N 1
ATOM 629 C CA . ASN A 1 78 ? 15.862 2.883 -22.964 1.00 83.62 78 ASN A CA 1
ATOM 630 C C . ASN A 1 78 ? 14.494 3.542 -22.830 1.00 83.62 78 ASN A C 1
ATOM 632 O O . ASN A 1 78 ? 14.357 4.747 -23.065 1.00 83.62 78 ASN A O 1
ATOM 636 N N . TYR A 1 79 ? 13.514 2.755 -22.403 1.00 88.88 79 TYR A N 1
ATOM 637 C CA . TYR A 1 79 ? 12.129 3.181 -22.250 1.00 88.88 79 TYR A CA 1
ATOM 638 C C . TYR A 1 79 ? 11.620 2.777 -20.886 1.00 88.88 79 TYR A C 1
ATOM 640 O O . TYR A 1 79 ? 11.998 1.725 -20.371 1.00 88.88 79 TYR A O 1
ATOM 648 N N . TRP A 1 80 ? 10.731 3.586 -20.337 1.00 90.75 80 TRP A N 1
ATOM 649 C CA . TRP A 1 80 ? 10.069 3.301 -19.084 1.00 90.75 80 TRP A CA 1
ATOM 650 C C . TRP A 1 80 ? 8.562 3.436 -19.238 1.00 90.75 80 TRP A C 1
ATOM 652 O O . TRP A 1 80 ? 8.077 4.297 -19.973 1.00 90.75 80 TRP A O 1
ATOM 662 N N . ILE A 1 81 ? 7.829 2.596 -18.518 1.00 93.69 81 ILE A N 1
ATOM 663 C CA . ILE A 1 81 ? 6.399 2.774 -18.291 1.00 93.69 81 ILE A CA 1
ATOM 664 C C . ILE A 1 81 ? 6.202 2.803 -16.779 1.00 93.69 81 ILE A C 1
ATOM 666 O O . ILE A 1 81 ? 6.489 1.818 -16.098 1.00 93.69 81 ILE A O 1
ATOM 670 N N . MET A 1 82 ? 5.786 3.951 -16.257 1.00 95.50 82 MET A N 1
ATOM 671 C CA . MET A 1 82 ? 5.604 4.178 -14.822 1.00 95.50 82 MET A CA 1
ATOM 672 C C . MET A 1 82 ? 4.619 5.334 -14.57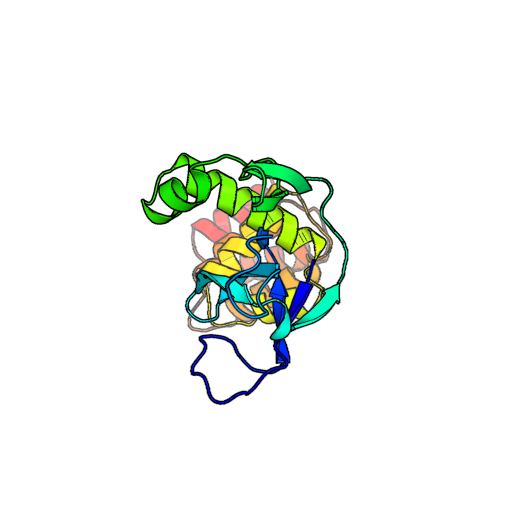9 1.00 95.50 82 MET A C 1
ATOM 674 O O . MET A 1 82 ? 4.335 6.087 -15.515 1.00 95.50 82 MET A O 1
ATOM 678 N N . PRO A 1 83 ? 4.092 5.499 -13.355 1.00 96.75 83 PRO A N 1
ATOM 679 C CA . PRO A 1 83 ? 3.241 6.630 -12.985 1.00 96.75 83 PRO A CA 1
ATOM 680 C C . PRO A 1 83 ? 3.875 7.992 -13.281 1.00 96.75 83 PRO A C 1
ATOM 682 O O . PRO A 1 83 ? 5.064 8.205 -13.033 1.00 96.75 83 PRO A O 1
ATOM 685 N N . MET A 1 84 ? 3.069 8.919 -13.799 1.00 95.88 84 MET A N 1
ATOM 686 C CA . MET A 1 84 ? 3.477 10.259 -14.227 1.00 95.88 84 MET A CA 1
ATOM 687 C C . MET A 1 84 ? 4.263 11.018 -13.150 1.00 95.88 84 MET A C 1
ATOM 689 O O . MET A 1 84 ? 5.249 11.682 -13.461 1.00 95.88 84 MET A O 1
ATOM 693 N N . GLU A 1 85 ? 3.865 10.890 -11.887 1.00 96.00 85 GLU A N 1
ATOM 694 C CA . GLU A 1 85 ? 4.420 11.601 -10.730 1.00 96.00 85 GLU A CA 1
ATOM 695 C C . GLU A 1 85 ? 5.878 11.239 -10.429 1.00 96.00 85 GLU A C 1
ATOM 697 O O . GLU A 1 85 ? 6.607 12.028 -9.822 1.00 96.00 85 GLU A O 1
ATOM 702 N N . ILE A 1 86 ? 6.305 10.053 -10.864 1.00 96.31 86 ILE A N 1
ATOM 703 C CA . ILE A 1 86 ? 7.668 9.545 -10.686 1.00 96.31 86 ILE A CA 1
ATOM 704 C C . ILE A 1 86 ? 8.414 9.408 -12.019 1.00 96.31 86 ILE A C 1
ATOM 706 O O . ILE A 1 86 ? 9.545 8.934 -12.074 1.00 96.31 86 ILE A O 1
ATOM 710 N N . CYS A 1 87 ? 7.798 9.853 -13.116 1.00 93.94 87 CYS A N 1
ATOM 711 C CA . CYS A 1 87 ? 8.305 9.659 -14.465 1.00 93.94 87 CYS A CA 1
ATOM 712 C C . CYS A 1 87 ? 9.213 10.812 -14.935 1.00 93.94 87 CYS A C 1
ATOM 714 O O . CYS A 1 87 ? 8.968 11.437 -15.972 1.00 93.94 87 CYS A O 1
ATOM 716 N N . TYR A 1 88 ? 10.296 11.078 -14.202 1.00 91.69 88 TYR A N 1
ATOM 717 C CA . TYR A 1 88 ? 11.320 12.053 -14.591 1.00 91.69 88 TYR A CA 1
ATOM 718 C C . TYR A 1 88 ? 12.744 11.498 -14.427 1.00 91.69 88 TYR A C 1
ATOM 720 O O . TYR A 1 88 ? 12.981 10.516 -13.729 1.00 91.69 88 TYR A O 1
ATOM 728 N N . ASN A 1 89 ? 13.708 12.098 -15.132 1.00 89.00 89 ASN A N 1
ATOM 729 C CA . ASN A 1 89 ? 15.005 11.465 -15.406 1.00 89.00 89 ASN A CA 1
ATOM 730 C C . ASN A 1 89 ? 15.826 11.078 -14.164 1.00 89.00 89 ASN A C 1
ATOM 732 O O . ASN A 1 89 ? 16.444 10.010 -14.188 1.00 89.00 89 ASN A O 1
ATOM 736 N N . SER A 1 90 ? 15.840 11.929 -13.132 1.00 93.81 90 SER A N 1
ATOM 737 C CA . SER A 1 90 ? 16.593 11.742 -11.884 1.00 93.81 90 SER A CA 1
ATOM 738 C C . SER A 1 90 ? 15.780 11.079 -10.772 1.00 93.81 90 SER A C 1
ATOM 740 O O . SER A 1 90 ? 16.312 10.895 -9.688 1.00 93.81 90 SER A O 1
ATOM 742 N N . PHE A 1 91 ? 14.522 10.682 -11.011 1.00 95.88 91 PHE A N 1
ATOM 743 C CA . PHE A 1 91 ? 13.619 10.268 -9.931 1.00 95.88 91 PHE A CA 1
ATOM 744 C C . PHE A 1 91 ? 14.212 9.205 -9.003 1.00 95.88 91 PHE A C 1
ATOM 746 O O . PHE A 1 91 ? 14.183 9.377 -7.792 1.00 95.88 91 PHE A O 1
ATOM 753 N N . TRP A 1 92 ? 14.776 8.125 -9.553 1.00 95.50 92 TRP A N 1
ATOM 754 C CA . TRP A 1 92 ? 15.359 7.067 -8.723 1.00 95.50 92 TRP A CA 1
ATOM 755 C C . TRP A 1 92 ? 16.584 7.546 -7.942 1.00 95.50 92 TRP A C 1
ATOM 757 O O . TRP A 1 92 ? 16.760 7.133 -6.806 1.00 95.50 92 TRP A O 1
ATOM 767 N N . GLU A 1 93 ? 17.409 8.420 -8.521 1.00 96.88 93 GLU A N 1
ATOM 768 C CA . GLU A 1 93 ? 18.565 9.003 -7.829 1.00 96.88 93 GLU A CA 1
ATOM 769 C C . GLU A 1 93 ? 18.096 9.877 -6.663 1.00 96.88 93 GLU A C 1
ATOM 771 O O . GLU A 1 93 ? 18.549 9.689 -5.540 1.00 96.88 93 GLU A O 1
ATOM 776 N N . ASP A 1 94 ? 17.127 10.756 -6.912 1.00 98.31 94 ASP A N 1
ATOM 777 C CA . ASP A 1 94 ? 16.531 11.620 -5.893 1.00 98.31 94 ASP A CA 1
ATOM 778 C C . ASP A 1 94 ? 15.860 10.786 -4.788 1.00 98.31 94 ASP A C 1
ATOM 780 O O . ASP A 1 94 ? 16.044 11.048 -3.604 1.00 98.31 94 ASP A O 1
ATOM 784 N N . PHE A 1 95 ? 15.133 9.727 -5.159 1.00 98.12 95 PHE A N 1
ATOM 785 C CA . PHE A 1 95 ? 14.488 8.812 -4.216 1.00 98.12 95 PHE A CA 1
ATOM 786 C C . PHE A 1 95 ? 15.502 8.094 -3.316 1.00 98.12 95 PHE A C 1
ATOM 788 O O . PHE A 1 95 ? 15.287 8.013 -2.112 1.00 98.12 95 PHE A O 1
ATOM 795 N N . TYR A 1 96 ? 16.610 7.594 -3.873 1.00 97.44 96 TYR A N 1
ATOM 796 C CA . TYR A 1 96 ? 17.651 6.916 -3.089 1.00 97.44 96 TYR A CA 1
ATOM 797 C C . TYR A 1 96 ? 18.538 7.866 -2.279 1.00 97.44 96 TYR A C 1
ATOM 799 O O . TYR A 1 96 ? 19.214 7.413 -1.361 1.00 97.44 96 TYR A O 1
ATOM 807 N N . ASN A 1 97 ? 18.539 9.156 -2.613 1.00 98.06 97 ASN A N 1
ATOM 808 C CA . ASN A 1 97 ? 19.205 10.207 -1.845 1.00 98.06 97 ASN A CA 1
ATOM 809 C C . ASN A 1 97 ? 18.277 10.849 -0.797 1.00 98.06 97 ASN A C 1
ATOM 811 O O . ASN A 1 97 ? 18.593 11.913 -0.270 1.00 98.06 97 ASN A O 1
ATOM 815 N N . ASP A 1 98 ? 17.135 10.219 -0.509 1.00 97.44 98 ASP A N 1
ATOM 816 C CA . ASP A 1 98 ? 16.131 10.672 0.453 1.00 97.44 98 ASP A CA 1
ATOM 817 C C . ASP A 1 98 ? 15.563 12.079 0.173 1.00 97.44 98 ASP A C 1
ATOM 819 O O . ASP A 1 98 ? 15.138 12.802 1.082 1.00 97.44 98 ASP A O 1
ATOM 823 N N . GLU A 1 99 ? 15.506 12.486 -1.100 1.00 98.25 99 GLU A N 1
ATOM 824 C CA . GLU A 1 99 ? 14.930 13.774 -1.476 1.00 98.25 99 GLU A CA 1
ATOM 825 C C . GLU A 1 99 ? 13.432 13.808 -1.147 1.00 98.25 99 GLU A C 1
ATOM 827 O O . GLU A 1 99 ? 12.626 13.015 -1.649 1.00 98.25 99 GLU A O 1
ATOM 832 N N . ILE A 1 100 ? 13.034 14.786 -0.327 1.00 97.81 100 ILE A N 1
ATOM 833 C CA . ILE A 1 100 ? 11.692 14.881 0.274 1.00 97.81 100 ILE A CA 1
ATOM 834 C C . ILE A 1 100 ? 10.583 14.816 -0.785 1.00 97.81 100 ILE A C 1
ATOM 836 O O . ILE A 1 100 ? 9.547 14.178 -0.583 1.00 97.81 100 ILE A O 1
ATOM 840 N N . VAL A 1 101 ? 10.784 15.483 -1.925 1.00 97.69 101 VAL A N 1
ATOM 841 C CA . VAL A 1 101 ? 9.800 15.515 -3.016 1.00 97.69 101 VAL A CA 1
ATOM 842 C C . VAL A 1 101 ? 9.679 14.146 -3.690 1.00 97.69 101 VAL A C 1
ATOM 844 O O . VAL A 1 101 ? 8.562 13.707 -3.959 1.00 97.69 101 VAL A O 1
ATOM 847 N N . ALA A 1 102 ? 10.796 13.449 -3.910 1.00 98.12 102 ALA A N 1
ATOM 848 C CA . ALA A 1 102 ? 10.802 12.126 -4.527 1.00 98.12 102 ALA A CA 1
ATOM 849 C C . ALA A 1 102 ? 10.131 11.086 -3.618 1.00 98.12 102 ALA A C 1
ATOM 851 O O . ALA A 1 102 ? 9.259 10.351 -4.082 1.00 98.12 102 ALA A O 1
ATOM 852 N N . ILE A 1 103 ? 10.441 11.090 -2.314 1.00 97.88 103 ILE A N 1
ATOM 853 C CA . ILE A 1 103 ? 9.776 10.229 -1.319 1.00 97.88 103 ILE A CA 1
ATOM 854 C C . ILE A 1 103 ? 8.268 10.492 -1.304 1.00 97.88 103 ILE A C 1
ATOM 856 O O . ILE A 1 103 ? 7.464 9.560 -1.346 1.00 97.88 103 ILE A O 1
ATOM 860 N N . LYS A 1 104 ? 7.858 11.766 -1.270 1.00 97.56 104 LYS A N 1
ATOM 861 C CA . LYS A 1 104 ? 6.439 12.137 -1.249 1.00 97.56 104 LYS A CA 1
ATOM 862 C C . LYS A 1 104 ? 5.706 11.659 -2.503 1.00 97.56 104 LYS A C 1
ATOM 864 O O . LYS A 1 104 ? 4.608 11.112 -2.388 1.00 97.56 104 LYS A O 1
ATOM 869 N N . ASN A 1 105 ? 6.301 11.849 -3.680 1.00 97.88 105 ASN A N 1
ATOM 870 C CA . ASN A 1 105 ? 5.721 11.392 -4.942 1.00 97.88 105 ASN A CA 1
ATOM 871 C C . ASN A 1 105 ? 5.651 9.862 -5.000 1.00 97.88 105 ASN A C 1
ATOM 873 O O . ASN A 1 105 ? 4.625 9.320 -5.405 1.00 97.88 105 ASN A O 1
ATOM 877 N N . PHE A 1 106 ? 6.692 9.165 -4.533 1.00 98.00 106 PHE A N 1
ATOM 878 C CA . PHE A 1 106 ? 6.692 7.707 -4.449 1.00 98.00 106 PHE A CA 1
ATOM 879 C C . PHE A 1 106 ? 5.580 7.188 -3.540 1.00 98.00 106 PHE A C 1
ATOM 881 O O . PHE A 1 106 ? 4.813 6.318 -3.944 1.00 98.00 106 PHE A O 1
ATOM 888 N N . ASN A 1 107 ? 5.456 7.741 -2.332 1.00 97.19 107 ASN A N 1
ATOM 889 C CA . ASN A 1 107 ? 4.428 7.327 -1.381 1.00 97.19 107 ASN A CA 1
ATOM 890 C C . ASN A 1 107 ? 3.029 7.568 -1.944 1.00 97.19 107 ASN A C 1
ATOM 892 O O . ASN A 1 107 ? 2.182 6.688 -1.854 1.00 97.19 107 ASN A O 1
ATOM 896 N N . HIS A 1 108 ? 2.808 8.706 -2.607 1.00 96.81 108 HIS A N 1
ATOM 897 C CA . HIS A 1 108 ? 1.545 8.971 -3.288 1.00 96.81 108 HIS A CA 1
ATOM 898 C C . HIS A 1 108 ? 1.228 7.918 -4.360 1.00 96.81 108 HIS A C 1
ATOM 900 O O . HIS A 1 108 ? 0.127 7.373 -4.375 1.00 96.81 108 HIS A O 1
ATOM 906 N N . VAL A 1 109 ? 2.201 7.586 -5.212 1.00 97.19 109 VAL A N 1
ATOM 907 C CA . VAL A 1 109 ? 2.064 6.519 -6.212 1.00 97.19 109 VAL A CA 1
ATOM 908 C C . VAL A 1 109 ? 1.768 5.174 -5.555 1.00 97.19 109 VAL A C 1
ATOM 910 O O . VAL A 1 109 ? 0.875 4.452 -5.997 1.00 97.19 109 VAL A O 1
ATOM 913 N N . LYS A 1 110 ? 2.492 4.836 -4.487 1.00 96.94 110 LYS A N 1
ATOM 914 C CA . LYS A 1 110 ? 2.324 3.582 -3.757 1.00 96.94 110 LYS A CA 1
ATOM 915 C C . LYS A 1 110 ? 0.913 3.458 -3.182 1.00 96.94 110 LYS A C 1
ATOM 917 O O . LYS A 1 110 ? 0.296 2.417 -3.372 1.00 96.94 110 LYS A O 1
ATOM 922 N N . GLU A 1 111 ? 0.384 4.514 -2.561 1.00 95.88 111 GLU A N 1
ATOM 923 C CA . GLU A 1 111 ? -0.999 4.553 -2.067 1.00 95.88 111 GLU A CA 1
ATOM 924 C C . GLU A 1 111 ? -2.004 4.254 -3.191 1.00 95.88 111 GLU A C 1
ATOM 926 O O . GLU A 1 111 ? -2.858 3.385 -3.037 1.00 95.88 111 GLU A O 1
ATOM 931 N N . VAL A 1 112 ? -1.892 4.952 -4.329 1.00 95.25 112 VAL A N 1
ATOM 932 C CA . VAL A 1 112 ? -2.820 4.798 -5.462 1.00 95.25 112 VAL A CA 1
ATOM 933 C C . VAL A 1 112 ? -2.792 3.367 -5.991 1.00 95.25 112 VAL A C 1
ATOM 935 O O . VAL A 1 112 ? -3.839 2.739 -6.133 1.00 95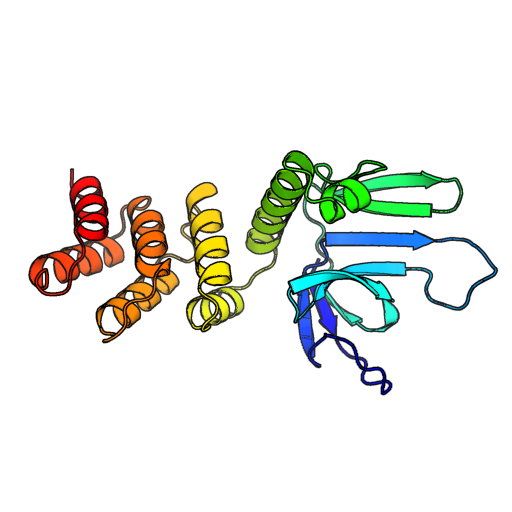.25 112 VAL A O 1
ATOM 938 N N . LEU A 1 113 ? -1.601 2.816 -6.230 1.00 95.44 113 LEU A N 1
ATOM 939 C CA . LEU A 1 113 ? -1.473 1.457 -6.756 1.00 95.44 113 LEU A CA 1
ATOM 940 C C . LEU A 1 113 ? -1.951 0.398 -5.761 1.00 95.44 113 LEU A C 1
ATOM 942 O O . LEU A 1 113 ? -2.538 -0.595 -6.180 1.00 95.44 113 LEU A O 1
ATOM 946 N N . TYR A 1 114 ? -1.743 0.611 -4.461 1.00 94.31 114 TYR A N 1
ATOM 947 C CA . TYR A 1 114 ? -2.250 -0.288 -3.426 1.00 94.31 114 TYR A CA 1
ATOM 948 C C . TYR A 1 114 ? -3.780 -0.328 -3.447 1.00 94.31 114 TYR A C 1
ATOM 950 O O . TYR A 1 114 ? -4.361 -1.408 -3.489 1.00 94.31 114 TYR A O 1
ATOM 958 N N . LEU A 1 115 ? -4.439 0.830 -3.517 1.00 92.50 115 LEU A N 1
ATOM 959 C CA . LEU A 1 115 ? -5.901 0.898 -3.588 1.00 92.50 115 LEU A CA 1
ATOM 960 C C . LEU A 1 115 ? -6.479 0.307 -4.881 1.00 92.50 115 LEU A C 1
ATOM 962 O O . LEU A 1 115 ? -7.615 -0.164 -4.890 1.00 92.50 115 LEU A O 1
ATOM 966 N N . GLU A 1 116 ? -5.717 0.333 -5.974 1.00 92.75 116 GLU A N 1
ATOM 967 C CA . GLU A 1 116 ? -6.149 -0.215 -7.258 1.00 92.75 116 GLU A CA 1
ATOM 968 C C . GLU A 1 116 ? -5.945 -1.730 -7.417 1.00 92.75 116 GLU A C 1
ATOM 970 O O . GLU A 1 116 ? -6.660 -2.328 -8.229 1.00 92.75 116 GLU A O 1
ATOM 975 N N . GLU A 1 117 ? -4.964 -2.323 -6.724 1.00 93.00 117 GLU A N 1
ATOM 976 C CA . GLU A 1 117 ? -4.500 -3.708 -6.943 1.00 93.00 117 GLU A CA 1
ATOM 977 C C . GLU A 1 117 ? -4.700 -4.651 -5.750 1.00 93.00 117 GLU A C 1
ATOM 979 O O . GLU A 1 117 ? -4.749 -5.872 -5.953 1.00 93.00 117 GLU A O 1
ATOM 984 N N . LEU A 1 118 ? -4.774 -4.126 -4.521 1.00 92.56 118 LEU A N 1
ATOM 985 C CA . LEU A 1 118 ? -4.967 -4.963 -3.340 1.00 92.56 118 LEU A CA 1
ATOM 986 C C . LEU A 1 118 ? -6.408 -5.470 -3.266 1.00 92.56 118 LEU A C 1
ATOM 988 O O . LEU A 1 118 ? -7.391 -4.739 -3.434 1.00 92.56 118 LEU A O 1
ATOM 992 N N . THR A 1 119 ? -6.516 -6.765 -3.014 1.00 91.69 119 THR A N 1
ATOM 993 C CA . THR A 1 119 ? -7.768 -7.463 -2.731 1.00 91.69 119 THR A CA 1
ATOM 994 C C . THR A 1 119 ? -8.165 -7.300 -1.263 1.00 91.69 119 THR A C 1
ATOM 996 O O . THR A 1 119 ? -7.366 -6.882 -0.431 1.00 91.69 119 THR A O 1
ATOM 999 N N . GLU A 1 120 ? -9.410 -7.641 -0.925 1.00 91.56 120 GLU A N 1
ATOM 1000 C CA . GLU A 1 120 ? -9.880 -7.663 0.472 1.00 91.56 120 GLU A CA 1
ATOM 1001 C C . GLU A 1 120 ? -9.080 -8.628 1.346 1.00 91.56 120 GLU A C 1
ATOM 1003 O O . GLU A 1 120 ? -8.759 -8.287 2.480 1.00 91.56 120 GLU A O 1
ATOM 1008 N N . GLU A 1 121 ? -8.689 -9.779 0.798 1.00 92.00 121 GLU A N 1
ATOM 1009 C CA . GLU A 1 121 ? -7.824 -10.745 1.480 1.00 92.00 121 GLU A CA 1
ATOM 1010 C C . GLU A 1 121 ? -6.437 -10.152 1.761 1.00 92.00 121 GLU A C 1
ATOM 1012 O O . GLU A 1 121 ? -5.986 -10.169 2.899 1.00 92.00 121 GLU A O 1
ATOM 1017 N N . GLU A 1 122 ? -5.801 -9.515 0.771 1.00 92.69 122 GLU A N 1
ATOM 1018 C CA . GLU A 1 122 ? -4.483 -8.890 0.963 1.00 92.69 122 GLU A CA 1
ATOM 1019 C C . GLU A 1 122 ? -4.527 -7.712 1.955 1.00 92.69 122 GLU A C 1
ATOM 1021 O O . GLU A 1 122 ? -3.587 -7.514 2.722 1.00 92.69 122 GLU A O 1
ATOM 1026 N N . ILE A 1 123 ? -5.613 -6.929 1.976 1.00 93.25 123 ILE A N 1
ATOM 1027 C CA . ILE A 1 123 ? -5.804 -5.875 2.985 1.00 93.25 123 ILE A CA 1
ATOM 1028 C C . ILE A 1 123 ? -5.974 -6.485 4.376 1.00 93.25 123 ILE A C 1
ATOM 1030 O O . ILE A 1 123 ? -5.365 -6.000 5.328 1.00 93.25 123 ILE A O 1
ATOM 1034 N N . GLN A 1 124 ? -6.768 -7.550 4.503 1.00 92.56 124 GLN A N 1
ATOM 1035 C CA . GLN A 1 124 ? -6.927 -8.265 5.765 1.00 92.56 124 GLN A CA 1
ATOM 1036 C C . GLN A 1 124 ? -5.585 -8.818 6.265 1.00 92.56 124 GLN A C 1
ATOM 1038 O O . GLN A 1 124 ? -5.273 -8.661 7.444 1.00 92.56 124 GLN A O 1
ATOM 1043 N N . ASP A 1 125 ? -4.777 -9.401 5.378 1.00 92.44 125 ASP A N 1
ATOM 1044 C CA . ASP A 1 125 ? -3.446 -9.916 5.706 1.00 92.44 125 ASP A CA 1
ATOM 1045 C C . ASP A 1 125 ? -2.513 -8.810 6.215 1.00 92.44 125 ASP A C 1
ATOM 1047 O O . ASP A 1 125 ? -1.791 -9.018 7.191 1.00 92.44 125 ASP A O 1
ATOM 1051 N N . ILE A 1 126 ? -2.552 -7.619 5.603 1.00 93.56 126 ILE A N 1
ATOM 1052 C CA . ILE A 1 126 ? -1.788 -6.455 6.076 1.00 93.56 126 ILE A CA 1
ATOM 1053 C C . ILE A 1 126 ? -2.251 -6.046 7.477 1.00 93.56 126 ILE A C 1
ATOM 1055 O O . ILE A 1 126 ? -1.412 -5.910 8.367 1.00 93.56 126 ILE A O 1
ATOM 1059 N N . LEU A 1 127 ? -3.562 -5.885 7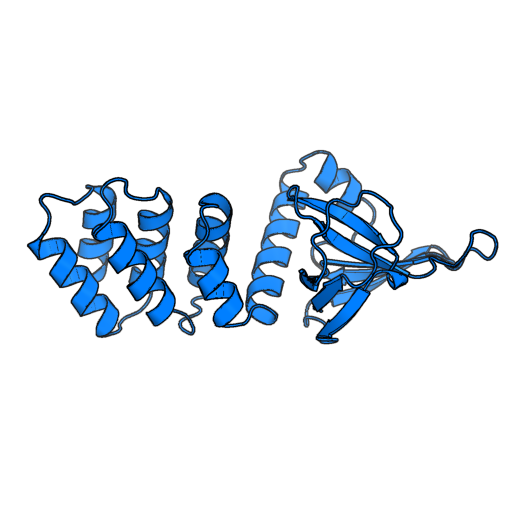.691 1.00 92.94 127 LEU A N 1
ATOM 1060 C CA . LEU A 1 127 ? -4.132 -5.485 8.986 1.00 92.94 127 LEU A CA 1
ATOM 1061 C C . LEU A 1 127 ? -3.815 -6.493 10.101 1.00 92.94 127 LEU A C 1
ATOM 1063 O O . LEU A 1 127 ? -3.630 -6.101 11.247 1.00 92.94 127 LEU A O 1
ATOM 1067 N N . CYS A 1 128 ? -3.732 -7.784 9.778 1.00 89.44 128 CYS A N 1
ATOM 1068 C CA . CYS A 1 128 ? -3.362 -8.841 10.723 1.00 89.44 128 CYS A CA 1
ATOM 1069 C C . CYS A 1 128 ? -1.848 -9.066 10.849 1.00 89.44 128 CYS A C 1
ATOM 1071 O O . CYS A 1 128 ? -1.423 -9.958 11.588 1.00 89.44 128 CYS A O 1
ATOM 1073 N N . SER A 1 129 ? -1.025 -8.311 10.123 1.00 88.06 129 SER A N 1
ATOM 1074 C CA . SER A 1 129 ? 0.427 -8.441 10.191 1.00 88.06 129 SER A CA 1
ATOM 1075 C C . SER A 1 129 ? 1.001 -7.740 11.425 1.00 88.06 129 SER A C 1
ATOM 1077 O O . SER A 1 129 ? 0.440 -6.782 11.947 1.00 88.06 129 SER A O 1
ATOM 1079 N N . ASN A 1 130 ? 2.195 -8.156 11.851 1.00 84.25 130 ASN A N 1
ATOM 1080 C CA . ASN A 1 130 ? 2.935 -7.482 12.927 1.00 84.25 130 ASN A CA 1
ATOM 1081 C C . ASN A 1 130 ? 3.718 -6.243 12.437 1.00 84.25 130 ASN A C 1
ATOM 1083 O O . ASN A 1 130 ? 4.647 -5.796 13.110 1.00 84.25 130 ASN A O 1
ATOM 1087 N N . LYS A 1 131 ? 3.423 -5.730 11.236 1.00 88.81 131 LYS A N 1
ATOM 1088 C CA . LYS A 1 131 ? 4.142 -4.611 10.613 1.00 88.81 131 LYS A CA 1
ATOM 1089 C C . LYS A 1 131 ? 3.332 -3.324 10.759 1.00 88.81 131 LYS A C 1
ATOM 1091 O O . LYS A 1 131 ? 2.665 -2.902 9.819 1.00 88.81 131 LYS A O 1
ATOM 1096 N N . GLU A 1 132 ? 3.416 -2.696 11.930 1.00 89.44 132 GLU A N 1
ATOM 1097 C CA . GLU A 1 132 ? 2.623 -1.498 12.261 1.00 89.44 132 GLU A CA 1
ATOM 1098 C C . GLU A 1 132 ? 2.780 -0.372 11.227 1.00 89.44 132 GLU A C 1
ATOM 1100 O O . GLU A 1 132 ? 1.782 0.203 10.807 1.00 89.44 132 GLU A O 1
ATOM 1105 N N . ASP A 1 133 ? 3.993 -0.133 10.714 1.00 91.38 133 ASP A N 1
ATOM 1106 C CA . ASP A 1 133 ? 4.235 0.883 9.677 1.00 91.38 133 ASP A CA 1
ATOM 1107 C C . ASP A 1 133 ? 3.448 0.615 8.378 1.00 91.38 133 ASP A C 1
ATOM 1109 O O . ASP A 1 133 ? 3.011 1.541 7.693 1.00 91.38 133 ASP A O 1
ATOM 1113 N N . GLU A 1 134 ? 3.267 -0.659 8.014 1.00 92.12 134 GLU A N 1
ATOM 1114 C CA . GLU A 1 134 ? 2.518 -1.063 6.820 1.00 92.12 134 GLU A CA 1
ATOM 1115 C C . GLU A 1 134 ? 1.008 -0.910 7.045 1.00 92.12 134 GLU A C 1
ATOM 1117 O O . GLU A 1 134 ? 0.295 -0.428 6.158 1.00 92.12 134 GLU A O 1
ATOM 1122 N N . VAL A 1 135 ? 0.544 -1.232 8.258 1.00 94.88 135 VAL A N 1
ATOM 1123 C CA . VAL A 1 135 ? -0.836 -1.011 8.710 1.00 94.88 135 VAL A CA 1
ATOM 1124 C C . VAL A 1 135 ? -1.169 0.484 8.724 1.00 94.88 135 VAL A C 1
ATOM 1126 O O . VAL A 1 135 ? -2.169 0.910 8.145 1.00 94.88 135 VAL A O 1
ATOM 1129 N N . ASP A 1 136 ? -0.309 1.314 9.307 1.00 95.44 136 ASP A N 1
ATOM 1130 C CA . ASP A 1 136 ? -0.479 2.765 9.317 1.00 95.44 136 ASP A CA 1
ATOM 1131 C C . ASP A 1 136 ? -0.480 3.343 7.905 1.00 95.44 136 ASP A C 1
ATOM 1133 O O . ASP A 1 136 ? -1.312 4.197 7.580 1.00 95.44 136 ASP A O 1
ATOM 1137 N N . PHE A 1 137 ? 0.421 2.876 7.038 1.00 95.12 137 PHE A N 1
ATOM 1138 C CA . PHE A 1 137 ? 0.462 3.317 5.650 1.00 95.12 137 PHE A CA 1
ATOM 1139 C C . PHE A 1 137 ? -0.862 3.029 4.933 1.00 95.12 137 PHE A C 1
ATOM 1141 O O . PHE A 1 137 ? -1.430 3.936 4.314 1.00 95.12 137 PHE A O 1
ATOM 1148 N N . ILE A 1 138 ? -1.388 1.801 5.040 1.00 96.19 138 ILE A N 1
ATOM 1149 C CA . ILE A 1 138 ? -2.629 1.440 4.349 1.00 96.19 138 ILE A CA 1
ATOM 1150 C C . ILE A 1 138 ? -3.842 2.171 4.933 1.00 96.19 138 ILE A C 1
ATOM 1152 O O . ILE A 1 138 ? -4.661 2.679 4.169 1.00 96.19 138 ILE A O 1
ATOM 1156 N N . LEU A 1 139 ? -3.940 2.318 6.257 1.00 96.62 139 LEU A N 1
ATOM 1157 C CA . LEU A 1 139 ? -5.046 3.032 6.905 1.00 96.62 139 LEU A CA 1
ATOM 1158 C C . LEU A 1 139 ? -5.057 4.516 6.527 1.00 96.62 139 LEU A C 1
ATOM 1160 O O . LEU A 1 139 ? -6.111 5.073 6.210 1.00 96.62 139 LEU A O 1
ATOM 1164 N N . ASN A 1 140 ? -3.884 5.151 6.484 1.00 95.88 140 ASN A N 1
ATOM 1165 C CA . ASN A 1 140 ? -3.758 6.536 6.041 1.00 95.88 140 ASN A CA 1
ATOM 1166 C C . ASN A 1 140 ? -4.121 6.700 4.560 1.00 95.88 140 ASN A C 1
ATOM 1168 O O . ASN A 1 140 ? -4.805 7.666 4.210 1.00 95.88 140 ASN A O 1
ATOM 1172 N N . ALA A 1 141 ? -3.728 5.753 3.701 1.00 96.00 141 ALA A N 1
ATOM 1173 C CA . ALA A 1 141 ? -4.145 5.733 2.302 1.00 96.00 141 ALA A CA 1
ATOM 1174 C C . ALA A 1 141 ? -5.675 5.629 2.197 1.00 96.00 141 ALA A C 1
ATOM 1176 O O . ALA A 1 141 ? -6.325 6.503 1.623 1.00 96.00 141 ALA A O 1
ATOM 1177 N N . LEU A 1 142 ? -6.275 4.619 2.825 1.00 95.94 142 LEU A N 1
ATOM 1178 C CA . LEU A 1 142 ? -7.722 4.402 2.826 1.00 95.94 142 LEU A CA 1
ATOM 1179 C C . LEU A 1 142 ? -8.496 5.637 3.310 1.00 95.94 142 LEU A C 1
ATOM 1181 O O . LEU A 1 142 ? -9.483 6.034 2.687 1.00 95.94 142 LEU A O 1
ATOM 1185 N N . MET A 1 143 ? -8.012 6.290 4.368 1.00 96.00 143 MET A N 1
ATOM 1186 C CA . MET A 1 143 ? -8.595 7.513 4.921 1.00 96.00 143 MET A CA 1
ATOM 1187 C C . MET A 1 143 ? -8.493 8.686 3.941 1.00 96.00 143 MET A C 1
ATOM 1189 O O . MET A 1 143 ? -9.484 9.371 3.682 1.00 96.00 143 MET A O 1
ATOM 1193 N N . LYS A 1 144 ? -7.306 8.910 3.364 1.00 95.88 144 LYS A N 1
ATOM 1194 C CA . LYS A 1 144 ? -7.028 10.011 2.431 1.00 95.88 144 LYS A CA 1
ATOM 1195 C C . LYS A 1 144 ? -7.935 9.971 1.203 1.00 95.88 144 LYS A C 1
ATOM 1197 O O . LYS A 1 144 ? -8.439 11.015 0.792 1.00 95.88 144 LYS A O 1
ATOM 1202 N N . TYR A 1 145 ? -8.164 8.784 0.644 1.00 94.31 145 TYR A N 1
ATOM 1203 C CA . TYR A 1 145 ? -9.041 8.599 -0.518 1.00 94.31 145 TYR A CA 1
ATOM 1204 C C . TYR A 1 145 ? -10.492 8.287 -0.139 1.00 94.31 145 TYR A C 1
ATOM 1206 O O . TYR A 1 145 ? -11.302 8.043 -1.029 1.00 94.31 145 TYR A O 1
ATOM 1214 N N . LYS A 1 146 ? -10.836 8.326 1.158 1.00 94.44 146 LYS A N 1
ATOM 1215 C CA . LYS A 1 146 ? -12.177 8.023 1.683 1.00 94.44 146 LYS A CA 1
ATOM 1216 C C . LYS A 1 146 ? -12.730 6.695 1.147 1.00 94.44 146 LYS A C 1
ATOM 1218 O O . LYS A 1 146 ? -13.888 6.613 0.751 1.00 94.44 146 LYS A O 1
ATOM 1223 N N . CYS A 1 147 ? -11.884 5.670 1.106 1.00 93.25 147 CYS A N 1
ATOM 1224 C CA . CYS A 1 147 ? -12.248 4.342 0.631 1.00 93.25 147 CYS A CA 1
ATOM 1225 C C . CYS A 1 147 ? -12.997 3.590 1.738 1.00 93.25 147 CYS A C 1
ATOM 1227 O O . CYS A 1 147 ? -12.378 3.156 2.708 1.00 93.25 147 CYS A O 1
ATOM 1229 N N . ASP A 1 148 ? -14.313 3.439 1.606 1.00 93.25 148 ASP A N 1
ATOM 1230 C CA . ASP A 1 148 ? -15.185 2.774 2.587 1.00 93.25 148 ASP A CA 1
ATOM 1231 C C . ASP A 1 148 ? -15.279 1.250 2.402 1.00 93.25 148 ASP A C 1
ATOM 1233 O O . ASP A 1 148 ? -15.769 0.547 3.284 1.00 93.25 148 ASP A O 1
ATOM 1237 N N . ARG A 1 149 ? -14.750 0.724 1.289 1.00 91.62 149 ARG A N 1
ATOM 1238 C CA . ARG A 1 149 ? -14.778 -0.704 0.930 1.00 91.62 149 ARG A CA 1
ATOM 1239 C C . ARG A 1 149 ? -14.297 -1.630 2.052 1.00 91.62 149 ARG A C 1
ATOM 1241 O O . ARG A 1 149 ? -14.763 -2.759 2.151 1.00 91.62 149 ARG A O 1
ATOM 1248 N N . PHE A 1 150 ? -13.366 -1.164 2.882 1.00 92.69 150 PHE A N 1
ATOM 1249 C CA . PHE A 1 150 ? -12.701 -1.981 3.896 1.00 92.69 150 PHE A CA 1
ATOM 1250 C C . PHE A 1 150 ? -13.121 -1.650 5.333 1.00 92.69 150 PHE A C 1
ATOM 1252 O O . PHE A 1 150 ? -12.470 -2.118 6.265 1.00 92.69 150 PHE A O 1
ATOM 1259 N N . VAL A 1 151 ? -14.209 -0.892 5.541 1.00 94.75 151 VAL A N 1
ATOM 1260 C CA . VAL A 1 151 ? -14.666 -0.498 6.889 1.00 94.75 151 VAL A CA 1
ATOM 1261 C C . VAL A 1 151 ? -14.796 -1.703 7.815 1.00 94.75 151 VAL A C 1
ATOM 1263 O O . VAL A 1 151 ? -14.208 -1.696 8.891 1.00 94.75 151 VAL A O 1
ATOM 1266 N N . ASN A 1 152 ? -15.464 -2.773 7.379 1.00 94.94 152 ASN A N 1
ATOM 1267 C CA . ASN A 1 152 ? -15.667 -3.962 8.213 1.00 94.94 152 ASN A CA 1
ATOM 1268 C C . ASN A 1 152 ? -14.353 -4.657 8.599 1.00 94.94 152 ASN A C 1
ATOM 1270 O O . ASN A 1 152 ? -14.202 -5.113 9.732 1.00 94.94 152 ASN A O 1
ATOM 1274 N N . HIS A 1 153 ? -13.374 -4.694 7.692 1.00 95.12 153 HIS A N 1
ATOM 1275 C CA . HIS A 1 153 ? -12.046 -5.233 7.990 1.00 95.12 153 HIS A CA 1
ATOM 1276 C C . HIS A 1 153 ? -11.335 -4.394 9.059 1.00 95.12 153 HIS A C 1
ATOM 1278 O O . HIS A 1 153 ? -10.772 -4.943 10.006 1.00 95.12 153 HIS A O 1
ATOM 1284 N N . VAL A 1 154 ? -11.425 -3.063 8.963 1.00 96.31 154 VAL A N 1
ATOM 1285 C CA . VAL A 1 154 ? -10.806 -2.160 9.941 1.00 96.31 154 VAL A CA 1
ATOM 1286 C C . VAL A 1 154 ? -11.554 -2.157 11.282 1.00 96.31 154 VAL A C 1
ATOM 1288 O O . VAL A 1 154 ? -10.909 -2.079 12.324 1.00 96.31 154 VAL A O 1
ATOM 1291 N N . VAL A 1 155 ? -12.883 -2.316 11.294 1.00 96.31 155 VAL A N 1
ATOM 1292 C CA . VAL A 1 155 ? -13.675 -2.510 12.526 1.00 96.31 155 VAL A CA 1
ATOM 1293 C C . VAL A 1 155 ? -13.237 -3.784 13.251 1.00 96.31 155 VAL A C 1
ATOM 1295 O O . VAL A 1 155 ? -13.000 -3.753 14.460 1.00 96.31 155 VAL A O 1
ATOM 1298 N N . ASN A 1 156 ? -13.071 -4.892 12.523 1.00 94.44 156 ASN A N 1
ATOM 1299 C CA . ASN A 1 156 ? -12.612 -6.162 13.091 1.00 94.44 156 ASN A CA 1
ATOM 1300 C C . ASN A 1 156 ? -11.183 -6.059 13.642 1.00 94.44 156 ASN A C 1
ATOM 1302 O O . ASN A 1 156 ? -10.912 -6.524 14.753 1.00 94.44 156 ASN A O 1
ATOM 1306 N N . TYR A 1 157 ? -10.286 -5.412 12.893 1.00 94.62 157 TYR A N 1
ATOM 1307 C CA . TYR A 1 157 ? -8.928 -5.110 13.341 1.00 94.62 157 TYR A CA 1
ATOM 1308 C C . TYR A 1 157 ? -8.940 -4.293 14.643 1.00 94.62 15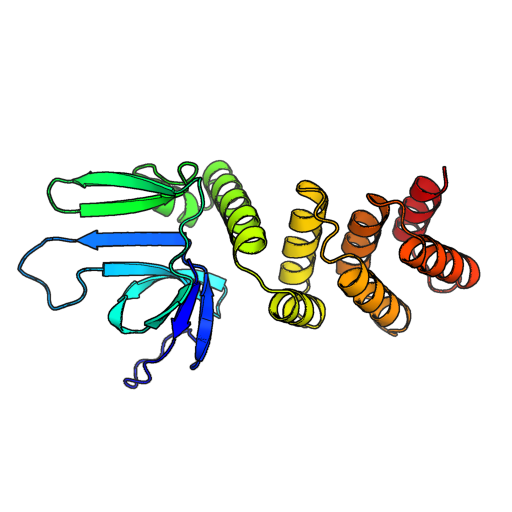7 TYR A C 1
ATOM 1310 O O . TYR A 1 157 ? -8.393 -4.731 15.653 1.00 94.62 157 TYR A O 1
ATOM 1318 N N . ALA A 1 158 ? -9.648 -3.160 14.663 1.00 93.69 158 ALA A N 1
ATOM 1319 C CA . ALA A 1 158 ? -9.727 -2.282 15.828 1.00 93.69 158 ALA A CA 1
ATOM 1320 C C . ALA A 1 158 ? -10.339 -2.982 17.053 1.00 93.69 158 ALA A C 1
ATOM 1322 O O . ALA A 1 158 ? -9.858 -2.805 18.170 1.00 93.69 158 ALA A O 1
ATOM 1323 N N . SER A 1 159 ? -11.365 -3.812 16.851 1.00 92.06 159 SER A N 1
ATOM 1324 C CA . SER A 1 159 ? -11.977 -4.614 17.920 1.00 92.06 159 SER A CA 1
ATOM 1325 C C . SER A 1 159 ? -10.980 -5.601 18.531 1.00 92.06 159 SER A C 1
ATOM 1327 O O . SER A 1 159 ? -10.903 -5.734 19.753 1.00 92.06 159 SER A O 1
ATOM 1329 N N . THR A 1 160 ? -10.192 -6.265 17.682 1.00 90.69 160 THR A N 1
ATOM 1330 C CA . THR A 1 160 ? -9.157 -7.215 18.108 1.00 90.69 160 THR A CA 1
ATOM 1331 C C . THR A 1 160 ? -8.070 -6.499 18.908 1.00 90.69 160 THR A C 1
ATOM 1333 O O . THR A 1 160 ? -7.747 -6.919 20.020 1.00 90.69 160 THR A O 1
ATOM 1336 N N . GLU A 1 161 ? -7.585 -5.362 18.414 1.00 89.69 161 GLU A N 1
ATOM 1337 C CA . GLU A 1 161 ? -6.568 -4.548 19.086 1.00 89.69 161 GLU A CA 1
ATOM 1338 C C . GLU A 1 161 ? -7.036 -3.962 20.423 1.00 89.69 161 GLU A C 1
ATOM 1340 O O . GLU A 1 161 ? -6.278 -3.944 21.391 1.00 89.69 161 GLU A O 1
ATOM 1345 N N . LEU A 1 162 ? -8.299 -3.539 20.533 1.00 88.69 162 LEU A N 1
ATOM 1346 C CA . LEU A 1 162 ? -8.869 -3.073 21.804 1.00 88.69 162 LEU A CA 1
ATOM 1347 C C . LEU A 1 162 ? -8.922 -4.175 22.866 1.00 88.69 162 LEU A C 1
ATOM 1349 O O . LEU A 1 162 ? -8.818 -3.879 24.057 1.00 88.69 162 LEU A O 1
ATOM 1353 N N . SER A 1 163 ? -9.086 -5.430 22.439 1.00 84.50 163 SER A N 1
ATOM 1354 C CA . SER A 1 163 ? -9.076 -6.597 23.326 1.00 84.50 163 SER A CA 1
ATOM 1355 C C . SER A 1 163 ? -7.665 -7.084 23.682 1.00 84.50 163 SER A C 1
ATOM 1357 O O . SER A 1 163 ? -7.505 -7.881 24.609 1.00 84.50 163 SER A O 1
ATOM 1359 N N . SER A 1 164 ? -6.639 -6.602 22.973 1.00 82.81 164 SER A N 1
ATOM 1360 C CA . SER A 1 164 ? -5.241 -6.956 23.212 1.00 82.81 164 SER A CA 1
ATOM 1361 C C . SER A 1 164 ? -4.689 -6.270 24.465 1.00 82.81 164 SER A C 1
ATOM 1363 O O . SER A 1 164 ? -5.001 -5.120 24.779 1.00 82.81 164 SER A O 1
ATOM 1365 N N . TYR A 1 165 ? -3.801 -6.974 25.172 1.00 67.44 165 TYR A N 1
ATOM 1366 C CA . TYR A 1 165 ? -3.073 -6.426 26.321 1.00 67.44 165 TYR A CA 1
ATOM 1367 C C . TYR A 1 165 ? -2.049 -5.358 25.900 1.00 67.44 165 TYR A C 1
ATOM 1369 O O . TYR A 1 165 ? -1.842 -4.376 26.611 1.00 67.44 165 TYR A O 1
ATOM 1377 N N . ASN A 1 166 ? -1.439 -5.533 24.723 1.00 71.56 166 ASN A N 1
ATOM 1378 C CA . ASN A 1 166 ? -0.518 -4.577 24.116 1.00 71.56 166 ASN A CA 1
ATOM 1379 C C . ASN A 1 166 ? -1.209 -3.969 22.900 1.00 71.56 166 ASN A C 1
ATOM 1381 O O . ASN A 1 166 ? -1.279 -4.608 21.853 1.00 71.56 166 ASN A O 1
ATOM 1385 N N . LYS A 1 167 ? -1.744 -2.758 23.060 1.00 73.56 167 LYS A N 1
ATOM 1386 C CA . LYS A 1 167 ? -2.419 -2.049 21.970 1.00 73.56 167 LYS A CA 1
ATOM 1387 C C . LYS A 1 167 ? -1.399 -1.603 20.938 1.00 73.56 167 LYS A C 1
ATOM 1389 O O . LYS A 1 167 ? -0.418 -0.953 21.306 1.00 73.56 167 LYS A O 1
ATOM 1394 N N . SER A 1 168 ? -1.664 -1.913 19.676 1.00 76.56 168 SER A N 1
ATOM 1395 C CA . SER A 1 168 ? -0.842 -1.452 18.569 1.00 76.56 168 SER A CA 1
ATOM 1396 C C . SER A 1 168 ? -0.856 0.073 18.436 1.00 76.56 168 SER A C 1
ATOM 1398 O O . SER A 1 168 ? -1.874 0.732 18.687 1.00 76.56 168 SER A O 1
ATOM 1400 N N . SER A 1 169 ? 0.271 0.645 18.002 1.00 81.94 169 SER A N 1
ATOM 1401 C CA . SER A 1 169 ? 0.353 2.077 17.694 1.00 81.94 169 SER A CA 1
ATOM 1402 C C . SER A 1 169 ? -0.581 2.479 16.540 1.00 81.94 169 SER A C 1
ATOM 1404 O O . SER A 1 169 ? -1.150 3.577 16.559 1.00 81.94 169 SER A O 1
ATOM 1406 N N . SER A 1 170 ? -0.867 1.552 15.617 1.00 90.88 170 SER A N 1
ATOM 1407 C CA . SER A 1 170 ? -1.755 1.781 14.475 1.00 90.88 170 SER A CA 1
ATOM 1408 C C . SER A 1 170 ? -3.250 1.757 14.816 1.00 90.88 170 SER A C 1
ATOM 1410 O O . SER A 1 170 ? -4.087 2.120 13.982 1.00 90.88 170 SER A O 1
ATOM 1412 N N . LEU A 1 171 ? -3.625 1.434 16.062 1.00 92.50 171 LEU A N 1
ATOM 1413 C CA . LEU A 1 171 ? -5.014 1.522 16.531 1.00 92.50 171 LEU A CA 1
ATOM 1414 C C . LEU A 1 171 ? -5.571 2.949 16.408 1.00 92.50 171 LEU A C 1
ATOM 1416 O O . LEU A 1 171 ? -6.735 3.145 16.050 1.00 92.50 171 LEU A O 1
ATOM 1420 N N . LEU A 1 172 ? -4.737 3.964 16.651 1.00 93.50 172 LEU A N 1
ATOM 1421 C CA . LEU A 1 172 ? -5.136 5.359 16.475 1.00 93.50 172 LEU A CA 1
ATOM 1422 C C . LEU A 1 172 ? -5.444 5.683 15.010 1.00 93.50 172 LEU A C 1
ATOM 1424 O O . LEU A 1 172 ? -6.416 6.388 14.729 1.00 93.50 172 LEU A O 1
ATOM 1428 N N . SER A 1 173 ? -4.642 5.174 14.077 1.00 95.50 173 SER A N 1
ATOM 1429 C CA . SER A 1 173 ? -4.879 5.339 12.641 1.00 95.50 173 SER A CA 1
ATOM 1430 C C . SER A 1 173 ? -6.166 4.643 12.207 1.00 95.50 173 SER A C 1
ATOM 1432 O O . SER A 1 173 ? -6.927 5.215 11.427 1.00 95.50 173 SER A O 1
ATOM 1434 N N . ALA A 1 174 ? -6.472 3.473 12.776 1.00 96.38 174 ALA A N 1
ATOM 1435 C CA . ALA A 1 174 ? -7.721 2.765 12.507 1.00 96.38 174 ALA A CA 1
ATOM 1436 C C . ALA A 1 174 ? -8.930 3.587 12.968 1.00 96.38 174 ALA A C 1
ATOM 1438 O O . ALA A 1 174 ? -9.861 3.804 12.197 1.00 96.38 174 ALA A O 1
ATOM 1439 N N . PHE A 1 175 ? -8.886 4.139 14.183 1.00 96.25 175 PHE A N 1
ATOM 1440 C CA . PHE A 1 175 ? -9.948 5.013 14.688 1.00 96.25 175 PHE A CA 1
ATOM 1441 C C . PHE A 1 175 ? -10.116 6.273 13.835 1.00 96.25 175 PHE A C 1
ATOM 1443 O O . PHE A 1 175 ? -11.242 6.658 13.524 1.00 96.25 175 PHE A O 1
ATOM 1450 N N . LYS A 1 176 ? -9.013 6.907 13.416 1.00 96.69 176 LYS A N 1
ATOM 1451 C CA . LYS A 1 176 ? -9.059 8.076 12.524 1.00 96.69 176 LYS A CA 1
ATOM 1452 C C . LYS A 1 176 ? -9.698 7.731 11.184 1.00 96.69 176 LYS A C 1
ATOM 1454 O O . LYS A 1 176 ? -10.579 8.466 10.748 1.00 96.69 176 LYS A O 1
ATOM 1459 N N . TYR A 1 177 ? -9.316 6.611 10.573 1.00 97.44 177 TYR A N 1
ATOM 1460 C CA . TYR A 1 177 ? -9.936 6.123 9.345 1.00 97.44 177 TYR A CA 1
ATOM 1461 C C . TYR A 1 177 ? -11.444 5.910 9.523 1.00 97.44 177 TYR A C 1
ATOM 1463 O O . TYR A 1 177 ? -12.230 6.501 8.785 1.00 97.44 177 TYR A O 1
ATOM 1471 N N . LEU A 1 178 ? -11.853 5.140 10.537 1.00 97.81 178 LEU A N 1
ATOM 1472 C CA . LEU A 1 178 ? -13.263 4.836 10.796 1.00 97.81 178 LEU A CA 1
ATOM 1473 C C . LEU A 1 178 ? -14.077 6.109 11.068 1.00 97.81 178 LEU A C 1
ATOM 1475 O O . LEU A 1 178 ? -15.200 6.239 10.593 1.00 97.81 178 LEU A O 1
ATOM 1479 N N . SER A 1 179 ? -13.486 7.105 11.733 1.00 96.94 179 SER A N 1
ATOM 1480 C CA . SER A 1 179 ? -14.175 8.360 12.058 1.00 96.94 179 SER A CA 1
ATOM 1481 C C . SER A 1 179 ? -14.637 9.169 10.835 1.00 96.94 179 SER A C 1
ATOM 1483 O O . SER A 1 179 ? -15.486 10.053 10.964 1.00 96.94 179 SER A O 1
ATOM 1485 N N . VAL A 1 180 ? -14.109 8.868 9.642 1.00 96.88 180 VAL A N 1
ATOM 1486 C CA . VAL A 1 180 ? -14.494 9.519 8.381 1.00 96.88 180 VAL A CA 1
ATOM 1487 C C . VAL A 1 180 ? -15.856 9.043 7.861 1.00 96.88 180 VAL A C 1
ATOM 1489 O O . VAL A 1 180 ? -16.489 9.769 7.089 1.00 96.88 180 VAL A O 1
ATOM 1492 N N . PHE A 1 181 ? -16.342 7.870 8.277 1.00 96.31 181 PHE A N 1
ATOM 1493 C CA . PHE A 1 181 ? -17.543 7.243 7.716 1.00 96.31 181 PHE A CA 1
ATOM 1494 C C . PHE A 1 181 ? -18.654 7.134 8.752 1.00 96.31 181 PHE A C 1
ATOM 1496 O O . PHE A 1 181 ? -18.408 6.752 9.885 1.00 96.31 181 PHE A O 1
ATOM 1503 N N . LYS A 1 182 ? -19.897 7.429 8.361 1.00 93.94 182 LYS A N 1
ATOM 1504 C CA . LYS A 1 182 ? -21.078 7.277 9.224 1.00 93.94 182 LYS A CA 1
ATOM 1505 C C . LYS A 1 182 ? -21.751 5.936 8.945 1.00 93.94 182 LYS A C 1
ATOM 1507 O O . LYS A 1 182 ? -22.574 5.857 8.036 1.00 93.94 182 LYS A O 1
ATOM 1512 N N . GLN A 1 183 ? -21.354 4.895 9.677 1.00 95.38 183 GLN A N 1
ATOM 1513 C CA . GLN A 1 183 ? -21.870 3.528 9.523 1.00 95.38 183 GLN A CA 1
ATOM 1514 C C . GLN A 1 183 ? -22.177 2.903 10.889 1.00 95.38 183 GLN A C 1
ATOM 1516 O O . GLN A 1 183 ? -21.535 3.236 11.885 1.00 95.38 183 GLN A O 1
ATOM 1521 N N . ILE A 1 184 ? -23.162 2.001 10.933 1.00 95.62 184 ILE A N 1
ATOM 1522 C CA . ILE A 1 184 ? -23.706 1.466 12.191 1.00 95.62 184 ILE A CA 1
ATOM 1523 C C . ILE A 1 184 ? -22.685 0.602 12.938 1.00 95.62 184 ILE A C 1
ATOM 1525 O O . ILE A 1 184 ? -22.582 0.675 14.156 1.00 95.62 184 ILE A O 1
ATOM 1529 N N . GLU A 1 185 ? -21.858 -0.138 12.208 1.00 96.19 185 GLU A N 1
ATOM 1530 C CA . GLU A 1 185 ? -20.790 -0.978 12.748 1.00 96.19 185 GLU A CA 1
ATOM 1531 C C . GLU A 1 185 ? -19.715 -0.130 13.454 1.00 96.19 185 GLU A C 1
ATOM 1533 O O . GLU A 1 185 ? -19.104 -0.554 14.437 1.00 96.19 185 GLU A O 1
ATOM 1538 N N . ILE A 1 186 ? -19.508 1.102 12.978 1.00 97.19 186 ILE A N 1
ATOM 1539 C CA . ILE A 1 186 ? -18.584 2.073 13.575 1.00 97.19 186 ILE A CA 1
ATOM 1540 C C . ILE A 1 186 ? -19.202 2.675 14.837 1.00 97.19 186 ILE A C 1
ATOM 1542 O O . ILE A 1 186 ? -18.515 2.784 15.855 1.00 97.19 186 ILE A O 1
ATOM 1546 N N . ASP A 1 187 ? -20.493 3.021 14.792 1.00 96.94 187 ASP A N 1
ATOM 1547 C CA . ASP A 1 187 ? -21.235 3.499 15.963 1.00 96.94 187 ASP A CA 1
ATOM 1548 C C . ASP A 1 187 ? -21.157 2.477 17.104 1.00 96.94 187 ASP A C 1
ATOM 1550 O O . ASP A 1 187 ? -20.813 2.830 18.233 1.00 96.94 187 ASP A O 1
ATOM 1554 N N . GLU A 1 188 ? -21.417 1.202 16.802 1.00 96.19 188 GLU A N 1
ATOM 1555 C CA . GLU A 1 188 ? -21.354 0.097 17.760 1.00 96.19 188 GLU A CA 1
ATOM 1556 C C . GLU A 1 188 ? -19.957 -0.049 18.376 1.00 96.19 188 GLU A C 1
ATOM 1558 O O . GLU A 1 188 ? -19.828 -0.098 19.604 1.00 96.19 188 GLU A O 1
ATOM 1563 N N . LEU A 1 189 ? -18.904 -0.048 17.550 1.00 95.81 189 LEU A N 1
ATOM 1564 C CA . LEU A 1 189 ? -17.519 -0.108 18.021 1.00 95.81 189 LEU A CA 1
ATOM 1565 C C . LEU A 1 189 ? -17.181 1.067 18.947 1.00 95.81 189 LEU A C 1
ATOM 1567 O O . LEU A 1 189 ? -16.601 0.875 20.017 1.00 95.81 189 LEU A O 1
ATOM 1571 N N . PHE A 1 190 ? -17.528 2.289 18.548 1.00 95.88 190 PHE A N 1
ATOM 1572 C CA . PHE A 1 190 ? -17.179 3.499 19.287 1.00 95.88 190 PHE A CA 1
ATOM 1573 C C . PHE A 1 190 ? -17.975 3.647 20.589 1.00 95.88 190 PHE A C 1
ATOM 1575 O O . PHE A 1 190 ? -17.410 4.057 21.605 1.00 95.88 190 PHE A O 1
ATOM 1582 N N . ILE A 1 191 ? -19.251 3.252 20.609 1.00 94.44 191 ILE A N 1
ATOM 1583 C CA . ILE A 1 191 ? -20.048 3.176 21.843 1.00 94.44 191 ILE A CA 1
ATOM 1584 C C . ILE A 1 191 ? -19.458 2.125 22.788 1.00 94.44 191 ILE A C 1
ATOM 1586 O O . ILE A 1 191 ? -19.308 2.391 23.986 1.00 94.44 191 ILE A O 1
ATOM 1590 N N . ASN A 1 192 ? -19.079 0.954 22.265 1.00 91.88 192 ASN A N 1
ATOM 1591 C CA . ASN A 1 192 ? -18.440 -0.100 23.052 1.00 91.88 192 ASN A CA 1
ATOM 1592 C C . ASN A 1 192 ? -17.085 0.355 23.628 1.00 91.88 192 ASN A C 1
ATOM 1594 O O . ASN A 1 192 ? -16.767 0.085 24.786 1.00 91.88 192 ASN A O 1
ATOM 1598 N N . TYR A 1 193 ? -16.302 1.111 22.855 1.00 92.44 193 TYR A N 1
ATOM 1599 C CA . TYR A 1 193 ? -15.068 1.733 23.335 1.00 92.44 193 TYR A CA 1
ATOM 1600 C C . TYR A 1 193 ? -15.331 2.700 24.503 1.00 92.44 193 TYR A C 1
ATOM 1602 O O . TYR A 1 193 ? -14.693 2.589 25.549 1.00 92.44 193 TYR A O 1
ATOM 1610 N N . LEU A 1 194 ? -16.297 3.617 24.365 1.00 90.62 194 LEU A N 1
ATOM 1611 C CA . LEU A 1 194 ? -16.612 4.607 25.406 1.00 90.62 194 LEU A CA 1
ATOM 1612 C C . LEU A 1 194 ? -17.178 3.981 26.687 1.00 90.62 194 LEU A C 1
ATOM 1614 O O . LEU A 1 194 ? -16.959 4.509 27.775 1.00 90.62 194 LEU A O 1
ATOM 1618 N N . THR A 1 195 ? -17.893 2.862 26.580 1.00 87.69 195 THR A N 1
ATOM 1619 C CA . THR A 1 195 ? -18.402 2.133 27.754 1.00 87.69 195 THR A CA 1
ATOM 1620 C C . THR A 1 195 ? -17.305 1.384 28.511 1.00 87.69 195 THR A C 1
ATOM 1622 O O . THR A 1 195 ? -17.466 1.139 29.703 1.00 87.69 195 THR A O 1
ATOM 1625 N N . ASN A 1 196 ? -16.169 1.096 27.868 1.00 82.62 196 ASN A N 1
ATOM 1626 C CA . ASN A 1 196 ? -15.019 0.398 28.453 1.00 82.62 196 ASN A CA 1
ATOM 1627 C C . ASN A 1 196 ? -13.771 1.302 28.552 1.00 82.62 196 ASN A C 1
ATOM 1629 O O . ASN A 1 196 ? -12.635 0.839 28.415 1.00 82.62 196 ASN A O 1
ATOM 1633 N N . ILE A 1 197 ? -13.977 2.604 28.790 1.00 69.44 197 ILE A N 1
ATOM 1634 C CA . ILE A 1 197 ? -12.943 3.650 28.681 1.00 69.44 197 ILE A CA 1
ATOM 1635 C C . ILE A 1 197 ? -11.760 3.495 29.646 1.00 69.44 197 ILE A C 1
ATOM 1637 O O . ILE A 1 197 ? -10.721 4.114 29.433 1.00 69.44 197 ILE A O 1
ATOM 1641 N N . GLU A 1 198 ? -11.874 2.650 30.676 1.00 64.50 198 GLU A N 1
ATOM 1642 C CA . GLU A 1 198 ? -10.757 2.297 31.570 1.00 64.50 198 GLU A CA 1
ATOM 1643 C C . GLU A 1 198 ? -9.561 1.707 30.798 1.00 64.50 198 GLU A C 1
ATOM 1645 O O . GLU A 1 198 ? -8.423 1.782 31.255 1.00 64.50 198 GLU A O 1
ATOM 1650 N N . ASN A 1 199 ? -9.807 1.212 29.579 1.00 60.31 199 ASN A N 1
ATOM 1651 C CA . ASN A 1 199 ? -8.805 0.718 28.642 1.00 60.31 199 ASN A CA 1
ATOM 1652 C C . ASN A 1 199 ? -8.493 1.718 27.504 1.00 60.31 199 ASN A C 1
ATOM 1654 O O . ASN A 1 199 ? -7.887 1.337 26.507 1.00 60.31 199 ASN A O 1
ATOM 1658 N N . GLY A 1 200 ? -8.901 2.981 27.584 1.00 64.06 200 GLY A N 1
ATOM 1659 C CA . GLY A 1 200 ? -8.744 3.964 26.505 1.00 64.06 200 GLY A CA 1
ATOM 1660 C C . GLY A 1 200 ? -7.424 4.741 26.519 1.00 64.06 200 GLY A C 1
ATOM 1661 O O . GLY A 1 200 ? -6.652 4.680 27.473 1.00 64.06 200 GLY A O 1
ATOM 1662 N N . SER A 1 201 ? -7.177 5.510 25.455 1.00 80.56 201 SER A N 1
ATOM 1663 C CA . SER A 1 201 ? -6.194 6.604 25.458 1.00 80.56 201 SER A CA 1
ATOM 1664 C C . SER A 1 201 ? -6.900 7.930 25.174 1.00 80.56 201 SER A C 1
ATOM 1666 O O . SER A 1 201 ? -7.917 7.962 24.474 1.00 80.56 201 SER A O 1
ATOM 1668 N N . ASP A 1 202 ? -6.363 9.041 25.687 1.00 85.88 202 ASP A N 1
ATOM 1669 C CA . ASP A 1 202 ? -6.938 10.379 25.472 1.00 85.88 202 ASP A CA 1
ATOM 1670 C C . ASP A 1 202 ? -7.094 10.719 23.983 1.00 85.88 202 ASP A C 1
ATOM 1672 O O . ASP A 1 202 ? -8.013 11.438 23.591 1.00 85.88 202 ASP A O 1
ATOM 1676 N N . GLU A 1 203 ? -6.199 10.207 23.138 1.00 90.38 203 GLU A N 1
ATOM 1677 C CA . GLU A 1 203 ? -6.224 10.448 21.697 1.00 90.38 203 GLU A CA 1
ATOM 1678 C C . GLU A 1 203 ? -7.350 9.685 21.001 1.00 90.38 203 GLU A C 1
ATOM 1680 O O . GLU A 1 203 ? -8.077 10.279 20.205 1.00 90.38 203 GLU A O 1
ATOM 1685 N N . LEU A 1 204 ? -7.556 8.411 21.348 1.00 91.69 204 LEU A N 1
ATOM 1686 C CA . LEU A 1 204 ? -8.679 7.623 20.834 1.00 91.69 204 LEU A CA 1
ATOM 1687 C C . LEU A 1 204 ? -10.012 8.247 21.262 1.00 91.69 204 LEU A C 1
ATOM 1689 O O . LEU A 1 204 ? -10.898 8.457 20.436 1.00 91.69 204 LEU A O 1
ATOM 1693 N N . THR A 1 205 ? -10.121 8.650 22.530 1.00 92.25 205 THR A N 1
ATOM 1694 C CA . THR A 1 205 ? -11.318 9.315 23.062 1.00 92.25 205 THR A CA 1
ATOM 1695 C C . THR A 1 205 ? -11.614 10.632 22.345 1.00 92.25 205 THR A C 1
ATOM 1697 O O . THR A 1 205 ? -12.773 10.923 22.055 1.00 92.25 205 THR A O 1
ATOM 1700 N N . LYS A 1 206 ? -10.591 11.423 21.990 1.00 93.88 206 LYS A N 1
ATOM 1701 C CA . LYS A 1 206 ? -10.778 12.641 21.182 1.00 93.88 206 LYS A CA 1
ATOM 1702 C C . LYS A 1 206 ? -11.345 12.336 19.799 1.00 93.88 206 LYS A C 1
ATOM 1704 O O . LYS A 1 206 ? -12.248 13.047 19.364 1.00 93.88 206 LYS A O 1
ATOM 1709 N N . VAL A 1 207 ? -10.840 11.299 19.127 1.00 95.44 207 VAL A N 1
ATOM 1710 C CA . VAL A 1 207 ? -11.349 10.885 17.809 1.00 95.44 207 VAL A CA 1
ATOM 1711 C C . VAL A 1 207 ? -12.817 10.467 17.910 1.00 95.44 207 VAL A C 1
ATOM 1713 O O . VAL A 1 207 ? -13.642 10.962 17.147 1.00 95.44 207 VAL A O 1
ATOM 1716 N N . VAL A 1 208 ? -13.164 9.632 18.894 1.00 95.06 208 VAL A N 1
ATOM 1717 C CA . VAL A 1 208 ? -14.542 9.152 19.083 1.00 95.06 208 VAL A CA 1
ATOM 1718 C C . VAL A 1 208 ? -15.505 10.282 19.462 1.00 95.06 208 VAL A C 1
ATOM 1720 O O . VAL A 1 208 ? -16.606 10.370 18.924 1.00 95.06 208 VAL A O 1
ATOM 1723 N N . ASN A 1 209 ? -15.099 11.200 20.337 1.00 93.75 209 ASN A N 1
ATOM 1724 C CA . ASN A 1 209 ? -15.937 12.352 20.675 1.00 93.75 209 ASN A CA 1
ATOM 1725 C C . ASN A 1 209 ? -16.142 13.276 19.468 1.00 93.75 209 ASN A C 1
ATOM 1727 O O . ASN A 1 209 ? -17.253 13.754 19.245 1.00 93.75 209 ASN A O 1
ATOM 1731 N N . GLY A 1 210 ? -15.092 13.497 18.669 1.00 95.12 210 GLY A N 1
ATOM 1732 C CA . GLY A 1 210 ? -15.185 14.252 17.419 1.00 95.12 210 GLY A CA 1
ATOM 1733 C C . GLY A 1 210 ? -16.080 13.577 16.381 1.00 95.12 210 GLY A C 1
ATOM 1734 O O . GLY A 1 210 ? -16.701 14.261 15.578 1.00 95.12 210 GLY A O 1
ATOM 1735 N N . TYR A 1 211 ? -16.191 12.250 16.424 1.00 96.38 211 TYR A N 1
ATOM 1736 C CA . TYR A 1 211 ? -17.117 11.504 15.587 1.00 96.38 211 TYR A CA 1
ATOM 1737 C C . TYR A 1 211 ? -18.586 11.755 15.967 1.00 96.38 211 TYR A C 1
ATOM 1739 O O . TYR A 1 211 ? -19.401 11.958 15.073 1.00 96.38 211 TYR A O 1
ATOM 1747 N N . PHE A 1 212 ? -18.950 11.759 17.251 1.00 95.19 212 PHE A N 1
ATOM 1748 C CA . PHE A 1 212 ? -20.350 11.957 17.675 1.00 95.19 212 PHE A CA 1
ATOM 1749 C C . PHE A 1 212 ? -20.795 13.426 17.782 1.00 95.19 212 PHE A C 1
ATOM 1751 O O . PHE A 1 212 ? -21.982 13.674 18.000 1.00 95.19 212 PHE A O 1
ATOM 1758 N N . SER A 1 213 ? -19.864 14.377 17.660 1.00 91.06 213 SER A N 1
ATOM 1759 C CA . SER A 1 213 ? -20.145 15.823 17.665 1.00 91.06 213 SER A CA 1
ATOM 1760 C C . SER A 1 213 ? -20.677 16.306 16.318 1.00 91.06 213 SER A C 1
ATOM 1762 O O . SER A 1 213 ? -21.567 17.185 16.335 1.00 91.06 213 SER A O 1
#

Sequence (213 aa):
MKIKYIDSNGKELNLTLHKSYIVFAMEFSNNSSVSGEYIKFRLQNDDNSIVPYPASLFEIVSDKLSSTWIFNQKTKNNYWIMPMEICYNSFWEDFYNDEIVAIKNFNHVKEVLYLEELTEEEIQDILCSNKEDEVDFILNALMKYKCDRFVNHVVNYASTELSSYNKSSSLLSAFKYLSVFKQIEIDELFINYLTNIENGSDELTKVVNGYFS

Secondary structure (DSSP, 8-state):
-EEEE---SS---S--TT-EEEEEEEEEE--TTS-S--EEEEEE-TTS-EEEEEGGGEEEEE-PPPTTEEEEESSSSEEEEEEGGG-STTHHHHHHTT-HHHHHHHHHHHHHHHHHH--HHHHHHHHTSS-HHHHHHHHHHHHHTT--TTHHHHHHHHHHHHHSSS--TTHHHHHHHHTTS--HHHHHHHHHHHHTGGG--HHHHHHHHHHH-

Foldseek 3Di:
DKKFFDDPPPDDDLADHRDIWFFQKWKAFQPPPDPDQRIWTFTQGNVRDTDTDRPVRIDDPDPDDDPQWDWDDPDPGMIMTHGPLQPDDCLVVCVVVVNPSSVVSVLVSVLRSCVVPDDLVNLLVQLPDPPLVSLLSNLVSCQVVVPCVCLVSLLVSLVVQLVDPDRRPCNLSSLLSNLSDDDPSSVVSLVVCVVVVVSPDPSSVVSSVVSVD